Protein AF-A0A962IU91-F1 (afdb_monomer_lite)

Structure (mmCIF, N/CA/C/O backbone):
data_AF-A0A962IU91-F1
#
_entry.id   AF-A0A962IU91-F1
#
loop_
_atom_site.group_PDB
_atom_site.id
_atom_site.type_symbol
_atom_site.label_atom_id
_atom_site.label_alt_id
_atom_site.label_comp_id
_atom_site.label_asym_id
_atom_site.label_entity_id
_atom_site.label_seq_id
_atom_site.pdbx_PDB_ins_code
_atom_site.Cartn_x
_atom_site.Cartn_y
_atom_site.Cartn_z
_atom_site.occupancy
_atom_site.B_iso_or_equiv
_atom_site.auth_seq_id
_atom_site.auth_comp_id
_atom_site.auth_asym_id
_atom_site.auth_atom_id
_atom_site.pdbx_PDB_model_num
ATOM 1 N N . MET A 1 1 ? -45.998 -34.930 48.483 1.00 42.44 1 MET A N 1
ATOM 2 C CA . MET A 1 1 ? -45.765 -34.454 47.103 1.00 42.44 1 MET A CA 1
ATOM 3 C C . MET A 1 1 ? -45.384 -32.982 47.180 1.00 42.44 1 MET A C 1
ATOM 5 O O . MET A 1 1 ? -46.253 -32.189 47.523 1.00 42.44 1 MET A O 1
ATOM 9 N N . PRO A 1 2 ? -44.105 -32.608 47.011 1.00 41.91 2 PRO A N 1
ATOM 10 C CA . PRO A 1 2 ? -43.698 -31.212 47.083 1.00 41.91 2 PRO A CA 1
ATOM 11 C C . PRO A 1 2 ? -43.940 -30.515 45.737 1.00 41.91 2 PRO A C 1
ATOM 13 O O . PRO A 1 2 ? -43.667 -31.067 44.674 1.00 41.91 2 PRO A O 1
ATOM 16 N N . PHE A 1 3 ? -44.470 -29.298 45.811 1.00 40.31 3 PHE A N 1
ATOM 17 C CA . PHE A 1 3 ? -44.615 -28.366 44.697 1.00 40.31 3 PHE A CA 1
ATOM 18 C C . PHE A 1 3 ? -43.228 -27.931 44.193 1.00 40.31 3 PHE A C 1
ATOM 20 O O . PHE A 1 3 ? -42.501 -27.255 44.921 1.00 40.31 3 PHE A O 1
ATOM 27 N N . LEU A 1 4 ? -42.873 -28.261 42.947 1.00 36.62 4 LEU A N 1
ATOM 28 C CA . LEU A 1 4 ? -41.780 -27.591 42.238 1.00 36.62 4 LEU A CA 1
ATOM 29 C C . LEU A 1 4 ? -42.309 -26.292 41.618 1.00 36.62 4 LEU A C 1
ATOM 31 O O . LEU A 1 4 ? -43.105 -26.315 40.682 1.00 36.62 4 LEU A O 1
ATOM 35 N N . LYS A 1 5 ? -41.850 -25.151 42.141 1.00 37.34 5 LYS A N 1
ATOM 36 C CA . LYS A 1 5 ? -41.927 -23.856 41.454 1.00 37.34 5 LYS A CA 1
ATOM 37 C C . LYS A 1 5 ? -40.820 -23.811 40.401 1.00 37.34 5 LYS A C 1
ATOM 39 O O . LYS A 1 5 ? -39.644 -23.757 40.746 1.00 37.34 5 LYS A O 1
ATOM 44 N N . THR A 1 6 ? -41.189 -23.816 39.127 1.00 39.28 6 THR A N 1
ATOM 45 C CA . THR A 1 6 ? -40.281 -23.494 38.023 1.00 39.28 6 THR A CA 1
ATOM 46 C C . THR A 1 6 ? -40.166 -21.975 37.907 1.00 39.28 6 THR A C 1
ATOM 48 O O . THR A 1 6 ? -41.149 -21.301 37.602 1.00 39.28 6 THR A O 1
ATOM 51 N N . HIS A 1 7 ? -38.979 -21.426 38.163 1.00 35.81 7 HIS A N 1
ATOM 52 C CA . HIS A 1 7 ? -38.653 -20.054 37.778 1.00 35.81 7 HIS A CA 1
ATOM 53 C C . HIS A 1 7 ? -38.350 -20.013 36.272 1.00 35.81 7 HIS A C 1
ATOM 55 O O . HIS A 1 7 ? -37.613 -20.878 35.796 1.00 35.81 7 HIS A O 1
ATOM 61 N N . PRO A 1 8 ? -38.869 -19.035 35.508 1.00 41.78 8 PRO A N 1
ATOM 62 C CA . PRO A 1 8 ? -38.414 -18.819 34.146 1.00 41.78 8 PRO A CA 1
ATOM 63 C C . PRO A 1 8 ? -37.010 -18.208 34.204 1.00 41.78 8 PRO A C 1
ATOM 65 O O . PRO A 1 8 ? -36.812 -17.126 34.754 1.00 41.78 8 PRO A O 1
ATOM 68 N N . SER A 1 9 ? -36.028 -18.920 33.660 1.00 37.06 9 SER A N 1
ATOM 69 C CA . SER A 1 9 ? -34.685 -18.406 33.409 1.00 37.06 9 SER A CA 1
ATOM 70 C C . SER A 1 9 ? -34.760 -17.369 32.293 1.00 37.06 9 SER A C 1
ATOM 72 O O . SER A 1 9 ? -34.970 -17.708 31.127 1.00 37.06 9 SER A O 1
ATOM 74 N N . TRP A 1 10 ? -34.619 -16.098 32.652 1.00 37.56 10 TRP A N 1
ATOM 75 C CA . TRP A 1 10 ? -34.442 -15.019 31.693 1.00 37.56 10 TRP A CA 1
ATOM 76 C C . TRP A 1 10 ? -32.990 -15.116 31.228 1.00 37.56 10 TRP A C 1
ATOM 78 O O . TRP A 1 10 ? -32.081 -14.646 31.903 1.00 37.56 10 TRP A O 1
ATOM 88 N N . LEU A 1 11 ? -32.760 -15.815 30.117 1.00 36.50 11 LEU A N 1
ATOM 89 C CA . LEU A 1 11 ? -31.504 -15.717 29.384 1.00 36.50 11 LEU A CA 1
ATOM 90 C C . LEU A 1 11 ? -31.479 -14.329 28.747 1.00 36.50 11 LEU A C 1
ATOM 92 O O . LEU A 1 11 ? -31.988 -14.115 27.649 1.00 36.50 11 LEU A O 1
ATOM 96 N N . THR A 1 12 ? -30.916 -13.368 29.471 1.00 37.97 12 THR A N 1
ATOM 97 C CA . THR A 1 12 ? -30.357 -12.156 28.885 1.00 37.97 12 THR A CA 1
ATOM 98 C C . THR A 1 12 ? -29.276 -12.614 27.912 1.00 37.97 12 THR A C 1
ATOM 100 O O . THR A 1 12 ? -28.174 -12.979 28.317 1.00 37.97 12 THR A O 1
ATOM 103 N N . ALA A 1 13 ? -29.604 -12.653 26.622 1.00 35.94 13 ALA A N 1
ATOM 104 C CA . ALA A 1 13 ? -28.593 -12.688 25.583 1.00 35.94 13 ALA A CA 1
ATOM 105 C C . ALA A 1 13 ? -27.792 -11.391 25.723 1.00 35.94 13 ALA A C 1
ATOM 107 O O . ALA A 1 13 ? -28.277 -10.305 25.402 1.00 35.94 13 ALA A O 1
ATOM 108 N N . LEU A 1 14 ? -26.594 -11.502 26.292 1.00 36.75 14 LEU A N 1
ATOM 109 C CA . LEU A 1 14 ? -25.609 -10.443 26.241 1.00 36.75 14 LEU A CA 1
ATOM 110 C C . LEU A 1 14 ? -25.223 -10.321 24.764 1.00 36.75 14 LEU A C 1
ATOM 112 O O . LEU A 1 14 ? -24.468 -11.136 24.240 1.00 36.75 14 LEU A O 1
ATOM 116 N N . VAL A 1 15 ? -25.807 -9.351 24.066 1.00 35.56 15 VAL A N 1
ATOM 117 C CA . VAL A 1 15 ? -25.241 -8.881 22.805 1.00 35.56 15 VAL A CA 1
ATOM 118 C C . VAL A 1 15 ? -23.867 -8.344 23.186 1.00 35.56 15 VAL A C 1
ATOM 120 O O . VAL A 1 15 ? -23.776 -7.328 23.874 1.00 35.56 15 VAL A O 1
ATOM 123 N N . LEU A 1 16 ? -22.804 -9.070 22.835 1.00 40.06 16 LEU A N 1
ATOM 124 C CA . LEU A 1 16 ? -21.451 -8.526 22.846 1.00 40.06 16 LEU A CA 1
ATOM 125 C C . LEU A 1 16 ? -21.497 -7.299 21.936 1.00 40.06 16 LEU A C 1
ATOM 127 O O . LEU A 1 16 ? -21.610 -7.426 20.718 1.00 40.06 16 LEU A O 1
ATOM 131 N N . ALA A 1 17 ? -21.531 -6.114 22.543 1.00 43.44 17 ALA A N 1
ATOM 132 C CA . ALA A 1 17 ? -21.421 -4.863 21.820 1.00 43.44 17 ALA A CA 1
ATOM 133 C C . ALA A 1 17 ? -20.158 -4.928 20.954 1.00 43.44 17 ALA A C 1
ATOM 135 O O . ALA A 1 17 ? -19.124 -5.416 21.411 1.00 43.44 17 ALA A O 1
ATOM 136 N N . ALA A 1 18 ? -20.277 -4.487 19.701 1.00 45.47 18 ALA A N 1
ATOM 137 C CA . ALA A 1 18 ? -19.197 -4.472 18.729 1.00 45.47 18 ALA A CA 1
ATOM 138 C C . ALA A 1 18 ? -17.895 -3.970 19.374 1.00 45.47 18 ALA A C 1
ATOM 140 O O . ALA A 1 18 ? -17.868 -2.870 19.927 1.00 45.47 18 ALA A O 1
ATOM 141 N N . ASN A 1 19 ? -16.832 -4.779 19.304 1.00 58.09 19 ASN A N 1
ATOM 142 C CA . ASN A 1 19 ? -15.477 -4.416 19.730 1.00 58.09 19 ASN A CA 1
ATOM 143 C C . ASN A 1 19 ? -14.900 -3.343 18.786 1.00 58.09 19 ASN A C 1
ATOM 145 O O . ASN A 1 19 ? -13.972 -3.594 18.017 1.00 58.09 19 ASN A O 1
ATOM 149 N N . VAL A 1 20 ? -15.491 -2.150 18.793 1.00 62.16 20 VAL A N 1
ATOM 150 C CA . VAL A 1 20 ? -14.916 -0.959 18.179 1.00 62.16 20 VAL A CA 1
ATOM 151 C C . VAL A 1 20 ? -13.878 -0.434 19.161 1.00 62.16 20 VAL A C 1
ATOM 153 O O . VAL A 1 20 ? -14.227 0.017 20.251 1.00 62.16 20 VAL A O 1
ATOM 156 N N . ILE A 1 21 ? -12.598 -0.525 18.801 1.00 67.44 21 ILE A N 1
ATOM 157 C CA . ILE A 1 21 ? -11.530 0.089 19.591 1.00 67.44 21 ILE A CA 1
ATOM 158 C C . ILE A 1 21 ? -11.501 1.577 19.257 1.00 67.44 21 ILE A C 1
ATOM 160 O O . ILE A 1 21 ? -11.150 1.957 18.141 1.00 67.44 21 ILE A O 1
ATOM 164 N N . THR A 1 22 ? -11.863 2.406 20.234 1.00 72.31 22 THR A N 1
ATOM 165 C CA . THR A 1 22 ? -11.558 3.839 20.214 1.00 72.31 22 THR A CA 1
ATOM 166 C C . THR A 1 22 ? -10.136 4.071 20.717 1.00 72.31 22 THR A C 1
ATOM 168 O O . THR A 1 22 ? -9.613 3.275 21.504 1.00 72.31 22 THR A O 1
ATOM 171 N N . TRP A 1 23 ? -9.506 5.180 20.328 1.00 77.19 23 TRP A N 1
ATOM 172 C CA . TRP A 1 23 ? -8.106 5.445 20.664 1.00 77.19 23 TRP A CA 1
ATOM 173 C C . TRP A 1 23 ? -7.835 5.446 22.168 1.00 77.19 23 TRP A C 1
ATOM 175 O O . TRP A 1 23 ? -6.800 4.967 22.619 1.00 77.19 23 TRP A O 1
ATOM 185 N N . SER A 1 24 ? -8.790 5.916 22.974 1.00 75.88 24 SER A N 1
ATOM 186 C CA . SER A 1 24 ? -8.681 5.905 24.438 1.00 75.88 24 SER A CA 1
ATOM 187 C C . SER A 1 24 ? -8.548 4.503 25.045 1.00 75.88 24 SER A C 1
ATOM 189 O O . SER A 1 24 ? -8.111 4.381 26.185 1.00 75.88 24 SER A O 1
ATOM 191 N N . ALA A 1 25 ? -8.964 3.461 24.318 1.00 75.19 25 ALA A N 1
ATOM 192 C CA . ALA A 1 25 ? -8.855 2.065 24.733 1.00 75.19 25 ALA A CA 1
ATOM 193 C C . ALA A 1 25 ? -7.582 1.376 24.202 1.00 75.19 25 ALA A C 1
ATOM 195 O O . ALA A 1 25 ? -7.309 0.237 24.580 1.00 75.19 25 ALA A O 1
ATOM 196 N N . VAL A 1 26 ? -6.799 2.044 23.345 1.00 77.06 26 VAL A N 1
ATOM 197 C CA . VAL A 1 26 ? -5.539 1.512 22.815 1.00 77.06 26 VAL A CA 1
ATOM 198 C C . VAL A 1 26 ? -4.485 1.519 23.919 1.00 77.06 26 VAL A C 1
ATOM 200 O O . VAL A 1 26 ? -4.043 2.570 24.377 1.00 77.06 26 VAL A O 1
ATOM 203 N N . THR A 1 27 ? -4.064 0.330 24.343 1.00 72.06 27 THR A N 1
ATOM 204 C CA . THR A 1 27 ? -3.010 0.147 25.353 1.00 72.06 27 THR A CA 1
ATOM 205 C C . THR A 1 27 ? -1.629 -0.062 24.736 1.00 72.06 27 THR A C 1
ATOM 207 O O . THR A 1 27 ? -0.625 0.227 25.384 1.00 72.06 27 THR A O 1
ATOM 210 N N . GLN A 1 28 ? -1.572 -0.530 23.487 1.00 76.62 28 GLN A N 1
ATOM 211 C CA . GLN A 1 28 ? -0.340 -0.735 22.732 1.00 76.62 28 GLN A CA 1
ATOM 212 C C . GLN A 1 28 ? -0.561 -0.314 21.279 1.00 76.62 28 GLN A C 1
ATOM 214 O O . GLN A 1 28 ? -1.104 -1.068 20.474 1.00 76.62 28 GLN A O 1
ATOM 219 N N . ALA A 1 29 ? -0.165 0.916 20.959 1.00 88.75 29 ALA A N 1
ATOM 220 C CA . ALA A 1 29 ? -0.131 1.376 19.580 1.00 88.75 29 ALA A CA 1
ATOM 221 C C . ALA A 1 29 ? 1.143 0.878 18.888 1.00 88.75 29 ALA A C 1
ATOM 223 O O . ALA A 1 29 ? 2.196 0.740 19.512 1.00 88.75 29 ALA A O 1
ATOM 224 N N . GLN A 1 30 ? 1.033 0.632 17.592 1.00 93.81 30 GLN A N 1
ATOM 225 C CA . GLN A 1 30 ? 2.122 0.243 16.715 1.00 93.81 30 GLN A CA 1
ATOM 226 C C . GLN A 1 30 ? 2.422 1.399 15.774 1.00 93.81 30 GLN A C 1
ATOM 228 O O . GLN A 1 30 ? 1.505 2.055 15.277 1.00 93.81 30 GLN A O 1
ATOM 233 N N . GLU A 1 31 ? 3.702 1.666 15.553 1.00 95.12 31 GLU A N 1
ATOM 234 C CA . GLU A 1 31 ? 4.134 2.765 14.700 1.00 95.12 31 GLU A CA 1
ATOM 235 C C . GLU A 1 31 ? 4.467 2.263 13.296 1.00 95.12 31 GLU A C 1
ATOM 237 O O . GLU A 1 31 ? 5.224 1.307 13.104 1.00 95.12 31 GLU A O 1
ATOM 242 N N . VAL A 1 32 ? 3.889 2.935 12.305 1.00 95.94 32 VAL A N 1
ATOM 243 C CA . VAL A 1 32 ? 4.173 2.720 10.890 1.00 95.94 32 VAL A CA 1
ATOM 244 C C . VAL A 1 32 ? 4.757 3.997 10.319 1.00 95.94 32 VAL A C 1
ATOM 246 O O . VAL A 1 32 ? 4.060 5.009 10.224 1.00 95.94 32 VAL A O 1
ATOM 249 N N . THR A 1 33 ? 6.022 3.949 9.915 1.00 97.19 33 THR A N 1
ATOM 250 C CA . THR A 1 33 ? 6.671 5.074 9.241 1.00 97.19 33 THR A CA 1
ATOM 251 C C . THR A 1 33 ? 6.399 4.998 7.742 1.00 97.19 33 THR A C 1
ATOM 253 O O . THR A 1 33 ? 6.624 3.970 7.105 1.00 97.19 33 THR A O 1
ATOM 256 N N . LEU A 1 34 ? 5.908 6.097 7.175 1.00 97.62 34 LEU A N 1
ATOM 257 C CA . LEU A 1 34 ? 5.735 6.290 5.744 1.00 97.62 34 LEU A CA 1
ATOM 258 C C . LEU A 1 34 ? 6.682 7.374 5.259 1.00 97.62 34 LEU A C 1
ATOM 260 O O . LEU A 1 34 ? 6.889 8.367 5.952 1.00 97.62 34 LEU A O 1
ATOM 264 N N . PHE A 1 35 ? 7.192 7.225 4.047 1.00 96.50 35 PHE A N 1
ATOM 265 C CA . PHE A 1 35 ? 8.117 8.165 3.425 1.00 96.50 35 PHE A CA 1
ATOM 266 C C . PHE A 1 35 ? 7.902 8.203 1.911 1.00 96.50 35 PHE A C 1
ATOM 268 O O . PHE A 1 35 ? 7.224 7.345 1.343 1.00 96.50 35 PHE A O 1
ATOM 275 N N . HIS A 1 36 ? 8.443 9.217 1.241 1.00 95.38 36 HIS A N 1
ATOM 276 C CA . HIS A 1 36 ? 8.345 9.307 -0.213 1.00 95.38 36 HIS A CA 1
ATOM 277 C C . HIS A 1 36 ? 9.257 8.270 -0.895 1.00 95.38 36 HIS A C 1
ATOM 279 O O . HIS A 1 36 ? 10.460 8.291 -0.648 1.00 95.38 36 HIS A O 1
ATOM 285 N N . PRO A 1 37 ? 8.739 7.409 -1.794 1.00 94.38 37 PRO A N 1
ATOM 286 C CA . PRO A 1 37 ? 9.549 6.389 -2.466 1.00 94.38 37 PRO A CA 1
ATOM 287 C C . PRO A 1 37 ? 10.308 6.931 -3.691 1.00 94.38 37 PRO A C 1
ATOM 289 O O . PRO A 1 37 ? 11.159 6.238 -4.258 1.00 94.38 37 PRO A O 1
ATOM 292 N N . GLY A 1 38 ? 9.973 8.145 -4.138 1.00 94.00 38 GLY A N 1
ATOM 293 C CA . GLY A 1 38 ? 10.466 8.736 -5.379 1.00 94.00 38 GLY A CA 1
ATOM 294 C C . GLY A 1 38 ? 10.183 7.848 -6.594 1.00 94.00 38 GLY A C 1
ATOM 295 O O . GLY A 1 38 ? 9.127 7.225 -6.713 1.00 94.00 38 GLY A O 1
ATOM 296 N N . GLN A 1 39 ? 11.167 7.733 -7.482 1.00 94.12 39 GLN A N 1
ATOM 297 C CA . GLN A 1 39 ? 11.115 6.914 -8.695 1.00 94.12 39 GLN A CA 1
ATOM 298 C C . GLN A 1 39 ? 11.671 5.489 -8.500 1.00 94.12 39 GLN A C 1
ATOM 300 O O . GLN A 1 39 ? 12.024 4.822 -9.479 1.00 94.12 39 GLN A O 1
ATOM 305 N N . SER A 1 40 ? 11.732 5.003 -7.255 1.00 94.62 40 SER A N 1
ATOM 306 C CA . SER A 1 40 ? 12.248 3.676 -6.878 1.00 94.62 40 SER A CA 1
ATOM 307 C C . SER A 1 40 ? 11.266 2.554 -7.242 1.00 94.62 40 SER A C 1
ATOM 309 O O . SER A 1 40 ? 10.740 1.861 -6.380 1.00 94.62 40 SER A O 1
ATOM 311 N N . ALA A 1 41 ? 10.964 2.401 -8.530 1.00 95.56 41 ALA A N 1
ATOM 312 C CA . ALA A 1 41 ? 10.035 1.397 -9.041 1.00 95.56 41 ALA A CA 1
ATOM 313 C C . ALA A 1 41 ? 10.533 -0.045 -8.833 1.00 95.56 41 ALA A C 1
ATOM 315 O O . ALA A 1 41 ? 11.722 -0.302 -8.649 1.00 95.56 41 ALA A O 1
ATOM 316 N N . TRP A 1 42 ? 9.631 -1.007 -8.991 1.00 95.50 42 TRP A N 1
ATOM 317 C CA . TRP A 1 42 ? 9.884 -2.442 -8.985 1.00 95.50 42 TRP A CA 1
ATOM 318 C C . TRP A 1 42 ? 11.040 -2.836 -9.910 1.00 95.50 42 TRP A C 1
ATOM 320 O O . TRP A 1 42 ? 11.941 -3.579 -9.519 1.00 95.50 42 TRP A O 1
ATOM 330 N N . GLU A 1 43 ? 11.081 -2.277 -11.124 1.00 96.25 43 GLU A N 1
ATOM 331 C CA . GLU A 1 43 ? 12.164 -2.529 -12.078 1.00 96.25 43 GLU A CA 1
ATOM 332 C C . GLU A 1 43 ? 13.521 -2.022 -11.569 1.00 96.25 43 GLU A C 1
ATOM 334 O O . GLU A 1 43 ? 14.545 -2.656 -11.834 1.00 96.25 43 GLU A O 1
ATOM 339 N N . TRP A 1 44 ? 13.536 -0.903 -10.834 1.00 95.69 44 TRP A N 1
ATOM 340 C CA . TRP A 1 44 ? 14.743 -0.359 -10.207 1.00 95.69 44 TRP A CA 1
ATOM 341 C C . TRP A 1 44 ? 15.206 -1.263 -9.061 1.00 95.69 44 TRP A C 1
ATOM 343 O O . TRP A 1 44 ? 16.355 -1.705 -9.070 1.00 95.69 44 TRP A O 1
ATOM 353 N N . ILE A 1 45 ? 14.291 -1.646 -8.159 1.00 95.12 45 ILE A N 1
ATOM 354 C CA . ILE A 1 45 ? 14.575 -2.546 -7.026 1.00 95.12 45 ILE A CA 1
ATOM 355 C C . ILE A 1 45 ? 15.175 -3.857 -7.516 1.00 95.12 45 ILE A C 1
ATOM 357 O O . ILE A 1 45 ? 16.109 -4.394 -6.916 1.00 95.12 45 ILE A O 1
ATOM 361 N N . LEU A 1 46 ? 14.641 -4.378 -8.619 1.00 94.56 46 LEU A N 1
ATOM 362 C CA . LEU A 1 46 ? 15.101 -5.618 -9.206 1.00 94.56 46 LEU A CA 1
ATOM 363 C C . LEU A 1 46 ? 16.409 -5.474 -9.979 1.00 94.56 46 LEU A C 1
ATOM 365 O O . LEU A 1 46 ? 16.909 -6.511 -10.386 1.00 94.56 46 LEU A O 1
ATOM 369 N N . THR A 1 47 ? 16.994 -4.300 -10.215 1.00 95.38 47 THR A N 1
ATOM 370 C CA . THR A 1 47 ? 18.138 -4.156 -11.133 1.00 95.38 47 THR A CA 1
ATOM 371 C C . THR A 1 47 ? 19.472 -3.929 -10.402 1.00 95.38 47 THR A C 1
ATOM 373 O O . THR A 1 47 ? 19.681 -2.855 -9.855 1.00 95.38 47 THR A O 1
ATOM 376 N N . PRO A 1 48 ? 20.446 -4.870 -10.458 1.00 95.38 48 PRO A N 1
ATOM 377 C CA . PRO A 1 48 ? 21.709 -4.756 -9.712 1.00 95.38 48 PRO A CA 1
ATOM 378 C C . PRO A 1 48 ? 22.609 -3.572 -10.067 1.00 95.38 48 PRO A C 1
ATOM 380 O O . PRO A 1 48 ? 23.474 -3.228 -9.274 1.00 95.38 48 PRO A O 1
ATOM 383 N N . SER A 1 49 ? 22.468 -2.996 -11.264 1.00 95.00 49 SER A N 1
ATOM 384 C CA . SER A 1 49 ? 23.205 -1.782 -11.638 1.00 95.00 49 SER A CA 1
ATOM 385 C C . SER A 1 49 ? 22.604 -0.513 -11.039 1.00 95.00 49 SER A C 1
ATOM 387 O O . SER A 1 49 ? 23.280 0.507 -11.018 1.00 95.00 49 SER A O 1
ATOM 389 N N . ASP A 1 50 ? 21.344 -0.574 -10.607 1.00 93.88 50 ASP A N 1
ATOM 390 C CA . ASP A 1 50 ? 20.572 0.594 -10.190 1.00 93.88 50 ASP A CA 1
ATOM 391 C C . ASP A 1 50 ? 20.321 0.572 -8.672 1.00 93.88 50 ASP A C 1
ATOM 393 O O . ASP A 1 50 ? 20.318 1.623 -8.039 1.00 93.88 50 ASP A O 1
ATOM 397 N N . HIS A 1 51 ? 20.167 -0.623 -8.092 1.00 95.12 51 HIS A N 1
ATOM 398 C CA . HIS A 1 51 ? 19.946 -0.867 -6.672 1.00 95.12 51 HIS A CA 1
ATOM 399 C C . HIS A 1 51 ? 20.914 -1.944 -6.157 1.00 95.12 51 HIS A C 1
ATOM 401 O O . HIS A 1 51 ? 20.866 -3.104 -6.580 1.00 95.12 51 HIS A O 1
ATOM 407 N N . GLU A 1 52 ? 21.777 -1.581 -5.205 1.00 95.06 52 GLU A N 1
ATOM 408 C CA . GLU A 1 52 ? 22.761 -2.489 -4.596 1.00 95.06 52 GLU A CA 1
ATOM 409 C C . GLU A 1 52 ? 22.104 -3.742 -3.987 1.00 95.06 52 GLU A C 1
ATOM 411 O O . GLU A 1 52 ? 22.589 -4.867 -4.167 1.00 95.06 52 GLU A O 1
ATOM 416 N N . GLY A 1 53 ? 20.956 -3.564 -3.326 1.00 95.06 53 GLY A N 1
ATOM 417 C CA . GLY A 1 53 ? 20.207 -4.635 -2.674 1.00 95.06 53 GLY A CA 1
ATOM 418 C C . GLY A 1 53 ? 19.533 -5.618 -3.635 1.00 95.06 53 GLY A C 1
ATOM 419 O O . GLY A 1 53 ? 19.074 -6.673 -3.197 1.00 95.06 53 GLY A O 1
ATOM 420 N N . ALA A 1 54 ? 19.504 -5.350 -4.947 1.00 96.69 54 ALA A N 1
ATOM 421 C CA . ALA A 1 54 ? 18.702 -6.111 -5.908 1.00 96.69 54 ALA A CA 1
ATOM 422 C C . ALA A 1 54 ? 18.974 -7.622 -5.899 1.00 96.69 54 ALA A C 1
ATOM 424 O O . ALA A 1 54 ? 18.052 -8.427 -6.041 1.00 96.69 54 ALA A O 1
ATOM 425 N N . LYS A 1 55 ? 20.240 -8.039 -5.745 1.00 96.25 55 LYS A N 1
ATOM 426 C CA . LYS A 1 55 ? 20.592 -9.471 -5.707 1.00 96.25 55 LYS A CA 1
ATOM 427 C C . LYS A 1 55 ? 20.001 -10.167 -4.480 1.00 96.25 55 LYS A C 1
ATOM 429 O O . LYS A 1 55 ? 19.415 -11.232 -4.641 1.00 96.25 55 LYS A O 1
ATOM 434 N N . LYS A 1 56 ? 20.136 -9.558 -3.296 1.00 96.06 56 LYS A N 1
ATOM 435 C CA . LYS A 1 56 ? 19.583 -10.080 -2.037 1.00 96.06 56 LYS A CA 1
ATOM 436 C C . LYS A 1 56 ? 18.059 -10.056 -2.065 1.00 96.06 56 LYS A C 1
ATOM 438 O O . LYS A 1 56 ? 17.425 -11.066 -1.779 1.00 96.06 56 LYS A O 1
ATOM 443 N N . PHE A 1 57 ? 17.477 -8.954 -2.541 1.00 95.31 57 PHE A N 1
ATOM 444 C CA . PHE A 1 57 ? 16.034 -8.838 -2.703 1.00 95.31 57 PHE A CA 1
ATOM 445 C C . PHE A 1 57 ? 15.482 -9.974 -3.565 1.00 95.31 57 PHE A C 1
ATOM 447 O O . PHE A 1 57 ? 14.586 -10.685 -3.128 1.00 95.31 57 PHE A O 1
ATOM 454 N N . ARG A 1 58 ? 16.062 -10.237 -4.749 1.00 93.38 58 ARG A N 1
ATOM 455 C CA . ARG A 1 58 ? 15.671 -11.364 -5.627 1.00 93.38 58 ARG A CA 1
ATOM 456 C C . ARG A 1 58 ? 15.772 -12.743 -4.957 1.00 93.38 58 ARG A C 1
ATOM 458 O O . ARG A 1 58 ? 15.114 -13.671 -5.416 1.00 93.38 58 ARG A O 1
ATOM 465 N N . GLN A 1 59 ? 16.596 -12.880 -3.921 1.00 93.94 59 GLN A N 1
ATOM 466 C CA . GLN A 1 59 ? 16.770 -14.109 -3.142 1.00 93.94 59 GLN A CA 1
ATOM 467 C C . GLN A 1 59 ? 15.796 -14.218 -1.959 1.00 93.94 59 GLN A C 1
ATOM 469 O O . GLN A 1 59 ? 15.772 -15.258 -1.309 1.00 93.94 59 GLN A O 1
ATOM 474 N N . GLY A 1 60 ? 14.970 -13.196 -1.714 1.00 92.19 60 GLY A N 1
ATOM 475 C CA . GLY A 1 60 ? 13.905 -13.217 -0.710 1.00 92.19 60 GLY A CA 1
ATOM 476 C C . GLY A 1 60 ? 14.103 -12.262 0.465 1.00 92.19 60 GLY A C 1
ATOM 477 O O . GLY A 1 60 ? 13.196 -12.173 1.280 1.00 92.19 60 GLY A O 1
ATOM 478 N N . THR A 1 61 ? 15.228 -11.542 0.547 1.00 93.88 61 THR A N 1
ATOM 479 C CA . THR A 1 61 ? 15.436 -10.503 1.573 1.00 93.88 61 THR A CA 1
ATOM 480 C C . THR A 1 61 ? 14.390 -9.398 1.437 1.00 93.88 61 THR A C 1
ATOM 482 O O . THR A 1 61 ? 14.103 -8.967 0.314 1.00 93.88 61 THR A O 1
ATOM 485 N N . LEU A 1 62 ? 13.839 -8.964 2.569 1.00 93.56 62 LEU A N 1
ATOM 486 C CA . LEU A 1 62 ? 12.824 -7.919 2.656 1.00 93.56 62 LEU A CA 1
ATOM 487 C C . LEU A 1 62 ? 13.473 -6.528 2.592 1.00 93.56 62 LEU A C 1
ATOM 489 O O . LEU A 1 62 ? 14.684 -6.384 2.785 1.00 93.56 62 LEU A O 1
ATOM 493 N N . CYS A 1 63 ? 12.690 -5.488 2.305 1.00 92.62 63 CYS A N 1
ATOM 494 C CA . CYS A 1 63 ? 13.205 -4.117 2.266 1.00 92.62 63 CYS A CA 1
ATOM 495 C C . CYS A 1 63 ? 13.686 -3.698 3.661 1.00 92.62 63 CYS A C 1
ATOM 497 O O . CYS A 1 63 ? 14.795 -3.178 3.820 1.00 92.62 63 CYS A O 1
ATOM 499 N N . ARG A 1 64 ? 12.873 -4.002 4.681 1.00 91.12 64 ARG A N 1
ATOM 500 C CA . ARG A 1 64 ? 13.142 -3.650 6.083 1.00 91.12 64 ARG A CA 1
ATOM 501 C C . ARG A 1 64 ? 14.377 -4.328 6.661 1.00 91.12 64 ARG A C 1
ATOM 503 O O . ARG A 1 64 ? 15.023 -3.734 7.514 1.00 91.12 64 ARG A O 1
ATOM 510 N N . ASP A 1 65 ? 14.764 -5.495 6.149 1.00 92.69 65 ASP A N 1
ATOM 511 C CA . ASP A 1 65 ? 15.981 -6.190 6.593 1.00 92.69 65 ASP A CA 1
ATOM 512 C C . ASP A 1 65 ? 17.254 -5.362 6.341 1.00 92.69 65 ASP A C 1
ATOM 514 O O . ASP A 1 65 ? 18.271 -5.561 7.004 1.00 92.69 65 ASP A O 1
ATOM 518 N N . CYS A 1 66 ? 17.225 -4.468 5.344 1.00 93.69 66 CYS A N 1
ATOM 519 C CA . CYS A 1 66 ? 18.353 -3.602 4.989 1.00 93.69 66 CYS A CA 1
ATOM 520 C C . CYS A 1 66 ? 18.101 -2.118 5.279 1.00 93.69 66 CYS A C 1
ATOM 522 O O . CYS A 1 66 ? 19.069 -1.376 5.388 1.00 93.69 66 CYS A O 1
ATOM 524 N N . GLN A 1 67 ? 16.842 -1.673 5.310 1.00 93.88 67 GLN A N 1
ATOM 525 C CA . GLN A 1 67 ? 16.467 -0.250 5.331 1.00 93.88 67 GLN A CA 1
ATOM 526 C C . GLN A 1 67 ? 15.543 0.120 6.504 1.00 93.88 67 GLN A C 1
ATOM 528 O O . GLN A 1 67 ? 15.081 1.258 6.598 1.00 93.88 67 GLN A O 1
ATOM 533 N N . GLY A 1 68 ? 15.226 -0.833 7.387 1.00 92.31 68 GLY A N 1
ATOM 534 C CA . GLY A 1 68 ? 14.386 -0.583 8.555 1.00 92.31 68 GLY A CA 1
ATOM 535 C C . GLY A 1 68 ? 15.033 0.433 9.496 1.00 92.31 68 GLY A C 1
ATOM 536 O O . GLY A 1 68 ? 16.179 0.265 9.906 1.00 92.31 68 GLY A O 1
ATOM 537 N N . GLY A 1 69 ? 14.292 1.488 9.836 1.00 93.12 69 GLY A N 1
ATOM 538 C CA . GLY A 1 69 ? 14.771 2.604 10.654 1.00 93.12 69 GLY A CA 1
ATOM 539 C C . GLY A 1 69 ? 15.352 3.777 9.854 1.00 93.12 69 GLY A C 1
ATOM 540 O O . GLY A 1 69 ? 15.583 4.838 10.433 1.00 93.12 69 GLY A O 1
ATOM 541 N N . GLU A 1 70 ? 15.560 3.629 8.542 1.00 95.69 70 GLU A N 1
ATOM 542 C CA . GLU A 1 70 ? 16.106 4.679 7.668 1.00 95.69 70 GLU A CA 1
ATOM 543 C C . GLU A 1 70 ? 15.003 5.494 6.961 1.00 95.69 70 GLU A C 1
ATOM 545 O O . GLU A 1 70 ? 15.294 6.420 6.204 1.00 95.69 70 GLU A O 1
ATOM 550 N N . GLU A 1 71 ? 13.718 5.186 7.189 1.00 96.06 71 GLU A N 1
ATOM 551 C CA . GLU A 1 71 ? 12.578 5.728 6.429 1.00 96.06 71 GLU A CA 1
ATOM 552 C C . GLU A 1 71 ? 12.519 7.260 6.439 1.00 96.06 71 GLU A C 1
ATOM 554 O O . GLU A 1 71 ? 12.280 7.894 5.408 1.00 96.06 71 GLU A O 1
ATOM 559 N N . ALA A 1 72 ? 12.768 7.873 7.598 1.00 96.06 72 ALA A N 1
ATOM 560 C CA . ALA A 1 72 ? 12.760 9.325 7.736 1.00 96.06 72 ALA A CA 1
ATOM 561 C C . ALA A 1 72 ? 13.902 9.996 6.953 1.00 96.06 72 ALA A C 1
ATOM 563 O O . ALA A 1 72 ? 13.692 11.051 6.345 1.00 96.06 72 ALA A O 1
ATOM 564 N N . GLU A 1 73 ? 15.090 9.385 6.951 1.00 96.31 73 GLU A N 1
ATOM 565 C CA . GLU A 1 73 ? 16.254 9.869 6.205 1.00 96.31 73 GLU A CA 1
ATOM 566 C C . GLU A 1 73 ? 16.050 9.691 4.700 1.00 96.31 73 GLU A C 1
ATOM 568 O O . GLU A 1 73 ? 16.243 10.643 3.941 1.00 96.31 73 GLU A O 1
ATOM 573 N N . MET A 1 74 ? 15.563 8.522 4.271 1.00 95.31 74 MET A N 1
ATOM 574 C CA . MET A 1 74 ? 15.211 8.261 2.874 1.00 95.31 74 MET A CA 1
ATOM 575 C C . MET A 1 74 ? 14.190 9.273 2.358 1.00 95.31 74 MET A C 1
ATOM 577 O O . MET A 1 74 ? 14.408 9.889 1.316 1.00 95.31 74 MET A O 1
ATOM 581 N N . GLY A 1 75 ? 13.105 9.505 3.102 1.00 95.19 75 GLY A N 1
ATOM 582 C CA . GLY A 1 75 ? 12.097 10.498 2.736 1.00 95.19 75 GLY A CA 1
ATOM 583 C C . GLY A 1 75 ? 12.677 11.905 2.586 1.00 95.19 75 GLY A C 1
ATOM 584 O O . GLY A 1 75 ? 12.366 12.608 1.621 1.00 95.19 75 GLY A O 1
ATOM 585 N N . ALA A 1 76 ? 13.560 12.310 3.505 1.00 94.88 76 ALA A N 1
ATOM 586 C CA . ALA A 1 76 ? 14.229 13.608 3.437 1.00 94.88 76 ALA A CA 1
ATOM 587 C C . ALA A 1 76 ? 15.166 13.705 2.224 1.00 94.88 76 ALA A C 1
ATOM 589 O O . ALA A 1 76 ? 15.158 14.723 1.532 1.00 94.88 76 ALA A O 1
ATOM 590 N N . GLY A 1 77 ? 15.922 12.643 1.930 1.00 94.44 77 GLY A N 1
ATOM 591 C CA . GLY A 1 77 ? 16.784 12.556 0.752 1.00 94.44 77 GLY A CA 1
ATOM 592 C C . GLY A 1 77 ? 15.997 12.633 -0.558 1.00 94.44 77 GLY A C 1
ATOM 593 O O . GLY A 1 77 ? 16.352 13.403 -1.448 1.00 94.44 77 GLY A O 1
ATOM 594 N N . ILE A 1 78 ? 14.874 11.915 -0.654 1.00 93.88 78 ILE A N 1
ATOM 595 C CA . ILE A 1 78 ? 13.978 11.969 -1.816 1.00 93.88 78 ILE A CA 1
ATOM 596 C C . ILE A 1 78 ? 13.411 13.378 -2.015 1.00 93.88 78 ILE A C 1
ATOM 598 O O . ILE A 1 78 ? 13.422 13.889 -3.133 1.00 93.88 78 ILE A O 1
ATOM 602 N N . MET A 1 79 ? 12.977 14.047 -0.945 1.00 91.81 79 MET A N 1
ATOM 603 C CA . MET A 1 79 ? 12.487 15.427 -1.036 1.00 91.81 79 MET A CA 1
ATOM 604 C C . MET A 1 79 ? 13.587 16.464 -1.300 1.00 91.81 79 MET A C 1
ATOM 606 O O . MET A 1 79 ? 13.295 17.525 -1.849 1.00 91.81 79 MET A O 1
ATOM 610 N N . ALA A 1 80 ? 14.841 16.182 -0.940 1.00 92.06 80 ALA A N 1
ATOM 611 C CA . ALA A 1 80 ? 15.985 17.014 -1.318 1.00 92.06 80 ALA A CA 1
ATOM 612 C C . ALA A 1 80 ? 16.328 16.888 -2.818 1.00 92.06 80 ALA A C 1
ATOM 614 O O . ALA A 1 80 ? 16.929 17.799 -3.391 1.00 92.06 80 ALA A O 1
ATOM 615 N N . GLY A 1 81 ? 15.887 15.796 -3.451 1.00 87.00 81 GLY A N 1
ATOM 616 C CA . GLY A 1 81 ? 15.996 15.527 -4.879 1.00 87.00 81 GLY A CA 1
ATOM 617 C C . GLY A 1 81 ? 17.311 14.874 -5.305 1.00 87.00 81 GLY A C 1
ATOM 618 O O . GLY A 1 81 ? 18.314 14.936 -4.604 1.00 87.00 81 GLY A O 1
ATOM 619 N N . SER A 1 82 ? 17.293 14.293 -6.513 1.00 73.94 82 SER A N 1
ATOM 620 C CA . SER A 1 82 ? 18.403 13.584 -7.190 1.00 73.94 82 SER A CA 1
ATOM 621 C C . SER A 1 82 ? 19.001 12.355 -6.456 1.00 73.94 82 SER A C 1
ATOM 623 O O . SER A 1 82 ? 19.245 12.397 -5.258 1.00 73.94 82 SER A O 1
ATOM 625 N N . PRO A 1 83 ? 19.328 11.241 -7.150 1.00 83.00 83 PRO A N 1
ATOM 626 C CA . PRO A 1 83 ? 18.907 10.875 -8.503 1.00 83.00 83 PRO A CA 1
ATOM 627 C C . PRO A 1 83 ? 17.499 10.254 -8.536 1.00 83.00 83 PRO A C 1
ATOM 629 O O . PRO A 1 83 ? 16.918 10.139 -9.611 1.00 83.00 83 PRO A O 1
ATOM 632 N N . LEU A 1 84 ? 16.951 9.847 -7.385 1.00 89.06 84 LEU A N 1
ATOM 633 C CA . LEU A 1 84 ? 15.693 9.094 -7.307 1.00 89.06 84 LEU A CA 1
ATOM 634 C C . LEU A 1 84 ? 14.436 9.966 -7.366 1.00 89.06 84 LEU A C 1
ATOM 636 O O . LEU A 1 84 ? 13.358 9.438 -7.604 1.00 89.06 84 LEU A O 1
ATOM 640 N N . GLU A 1 85 ? 14.551 11.283 -7.212 1.00 91.62 85 GLU A N 1
ATOM 641 C CA . GLU A 1 85 ? 13.445 12.204 -7.488 1.00 91.62 85 GLU A CA 1
ATOM 642 C C . GLU A 1 85 ? 13.975 13.495 -8.132 1.00 91.62 85 GLU A C 1
ATOM 644 O O . GLU A 1 85 ? 14.262 14.479 -7.449 1.00 91.62 85 GLU A O 1
ATOM 649 N N . PRO A 1 86 ? 14.187 13.493 -9.461 1.00 89.62 86 PRO A N 1
ATOM 650 C CA . PRO A 1 86 ? 14.618 14.673 -10.209 1.00 89.62 86 PRO A CA 1
ATOM 651 C C . PRO A 1 86 ? 13.624 15.841 -10.146 1.00 89.62 86 PRO A C 1
ATOM 653 O O . PRO A 1 86 ? 14.048 16.992 -10.206 1.00 89.62 86 PRO A O 1
ATOM 656 N N . ASP A 1 87 ? 12.327 15.565 -9.966 1.00 87.44 87 ASP A N 1
ATOM 657 C CA . ASP A 1 87 ? 11.280 16.590 -9.876 1.00 87.44 87 ASP A CA 1
ATOM 658 C C . ASP A 1 87 ? 10.812 16.800 -8.429 1.00 87.44 87 ASP A C 1
ATOM 660 O O . ASP A 1 87 ? 9.621 16.979 -8.167 1.00 87.44 87 ASP A O 1
ATOM 664 N N . ALA A 1 88 ? 11.735 16.776 -7.463 1.00 88.12 88 ALA A N 1
ATOM 665 C CA . ALA A 1 88 ? 11.399 16.899 -6.043 1.00 88.12 88 ALA A CA 1
ATOM 666 C C . ALA A 1 88 ? 10.608 18.176 -5.705 1.00 88.12 88 ALA A C 1
ATOM 668 O O . ALA A 1 88 ? 9.831 18.174 -4.758 1.00 88.12 88 ALA A O 1
ATOM 669 N N . ALA A 1 89 ? 10.712 19.225 -6.528 1.00 87.31 89 ALA A N 1
ATOM 670 C CA . ALA A 1 89 ? 9.900 20.439 -6.414 1.00 87.31 89 ALA A CA 1
ATOM 671 C C . ALA A 1 89 ? 8.379 20.200 -6.546 1.00 87.31 89 ALA A C 1
ATOM 673 O O . ALA A 1 89 ? 7.596 21.010 -6.054 1.00 87.31 89 ALA A O 1
ATOM 674 N N . ASN A 1 90 ? 7.961 19.104 -7.189 1.00 86.19 90 ASN A N 1
ATOM 675 C CA . ASN A 1 90 ? 6.558 18.690 -7.290 1.00 86.19 90 ASN A CA 1
ATOM 676 C C . ASN A 1 90 ? 6.115 17.820 -6.101 1.00 86.19 90 ASN A C 1
ATOM 678 O O . ASN A 1 90 ? 4.924 17.567 -5.924 1.00 86.19 90 ASN A O 1
ATOM 682 N N . THR A 1 91 ? 7.060 17.367 -5.275 1.00 86.81 91 THR A N 1
ATOM 683 C CA . THR A 1 91 ? 6.774 16.649 -4.034 1.00 86.81 91 THR A CA 1
ATOM 684 C C . THR A 1 91 ? 6.556 17.668 -2.925 1.00 86.81 91 THR A C 1
ATOM 686 O O . THR A 1 91 ? 7.415 18.497 -2.634 1.00 86.81 91 THR A O 1
ATOM 689 N N . SER A 1 92 ? 5.390 17.615 -2.291 1.00 87.25 92 SER A N 1
ATOM 690 C CA . SER A 1 92 ? 5.025 18.521 -1.206 1.00 87.25 92 SER A CA 1
ATOM 691 C C . SER A 1 92 ? 4.512 17.740 -0.005 1.00 87.25 92 SER A C 1
ATOM 693 O O . SER A 1 92 ? 4.179 16.563 -0.110 1.00 87.25 92 SER A O 1
ATOM 695 N N . GLY A 1 93 ? 4.441 18.413 1.141 1.00 88.75 93 GLY A N 1
ATOM 696 C CA . GLY A 1 93 ? 4.089 17.777 2.402 1.00 88.75 93 GLY A CA 1
ATOM 697 C C . GLY A 1 93 ? 5.325 17.381 3.214 1.00 88.75 93 GLY A C 1
ATOM 698 O O . GLY A 1 93 ? 6.409 17.922 2.999 1.00 88.75 93 GLY A O 1
ATOM 699 N N . PRO A 1 94 ? 5.147 16.534 4.235 1.00 92.94 94 PRO A N 1
ATOM 700 C CA . PRO A 1 94 ? 6.238 16.098 5.094 1.00 92.94 94 PRO A CA 1
ATOM 701 C C . PRO A 1 94 ? 7.077 15.002 4.423 1.00 92.94 94 PRO A C 1
ATOM 703 O O . PRO A 1 94 ? 6.535 14.122 3.767 1.00 92.94 94 PRO A O 1
ATOM 706 N N . ALA A 1 95 ? 8.389 15.004 4.667 1.00 93.56 95 ALA A N 1
ATOM 707 C CA . ALA A 1 95 ? 9.311 13.979 4.160 1.00 93.56 95 ALA A CA 1
ATOM 708 C C . ALA A 1 95 ? 8.967 12.559 4.622 1.00 93.56 95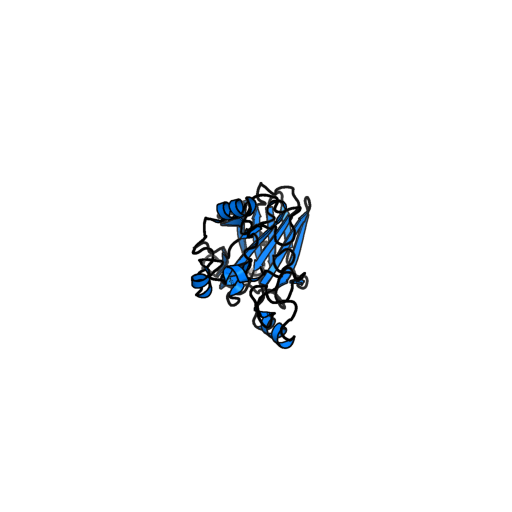 ALA A C 1
ATOM 710 O O . ALA A 1 95 ? 9.169 11.592 3.888 1.00 93.56 95 ALA A O 1
ATOM 711 N N . HIS A 1 96 ? 8.431 12.454 5.834 1.00 96.75 96 HIS A N 1
ATOM 712 C CA . HIS A 1 96 ? 7.912 11.223 6.395 1.00 96.75 96 HIS A CA 1
ATOM 713 C C . HIS A 1 96 ? 6.722 11.515 7.314 1.00 96.75 96 HIS A C 1
ATOM 715 O O . HIS A 1 96 ? 6.539 12.635 7.800 1.00 96.75 96 HIS A O 1
ATOM 721 N N . LEU A 1 97 ? 5.926 10.487 7.577 1.00 97.19 97 LEU A N 1
ATOM 722 C CA . LEU A 1 97 ? 4.843 10.483 8.553 1.00 97.19 97 LEU A CA 1
ATOM 723 C C . LEU A 1 97 ? 4.947 9.233 9.412 1.00 97.19 97 LEU A C 1
ATOM 725 O O . LEU A 1 97 ? 5.346 8.185 8.922 1.00 97.19 97 LEU A O 1
ATOM 729 N N . VAL A 1 98 ? 4.522 9.330 10.665 1.00 97.25 98 VAL A N 1
ATOM 730 C CA . VAL A 1 98 ? 4.348 8.164 11.533 1.00 97.25 98 VAL A CA 1
ATOM 731 C C . VAL A 1 98 ? 2.861 8.005 11.813 1.00 97.25 98 VAL A C 1
ATOM 733 O O . VAL A 1 98 ? 2.236 8.905 12.380 1.00 97.25 98 VAL A O 1
ATOM 736 N N . LEU A 1 99 ? 2.289 6.882 11.384 1.00 96.25 99 LEU A N 1
ATOM 737 C CA . LEU A 1 99 ? 0.963 6.450 11.806 1.00 96.25 99 LEU A CA 1
ATOM 738 C C . LEU A 1 99 ? 1.098 5.689 13.115 1.00 96.25 99 LEU A C 1
ATOM 740 O O . LEU A 1 99 ? 1.814 4.696 13.191 1.00 96.25 99 LEU A O 1
ATOM 744 N N . SER A 1 100 ? 0.374 6.143 14.130 1.00 96.06 100 SER A N 1
ATOM 745 C CA . SER A 1 100 ? 0.160 5.370 15.344 1.00 96.06 100 SER A CA 1
ATOM 746 C C . SER A 1 100 ? -1.144 4.605 15.160 1.00 96.06 100 SER A C 1
ATOM 748 O O . SER A 1 100 ? -2.197 5.230 14.997 1.00 96.06 100 SER A O 1
ATOM 750 N N . THR A 1 101 ? -1.075 3.274 15.148 1.00 94.56 101 THR A N 1
ATOM 751 C CA . THR A 1 101 ? -2.207 2.401 14.831 1.00 94.56 101 THR A CA 1
ATOM 752 C C . THR A 1 101 ? -2.432 1.296 15.861 1.00 94.56 101 THR A C 1
ATOM 754 O O . THR A 1 101 ? -1.511 0.865 16.545 1.00 94.56 101 THR A O 1
ATOM 757 N N . ALA A 1 102 ? -3.672 0.829 15.966 1.00 94.25 102 ALA A N 1
ATOM 758 C CA . ALA A 1 102 ? -4.050 -0.369 16.689 1.00 94.25 102 ALA A CA 1
ATOM 759 C C . ALA A 1 102 ? -5.074 -1.183 15.893 1.00 94.25 102 ALA A C 1
ATOM 761 O O . ALA A 1 102 ? -5.822 -0.646 15.071 1.00 94.25 102 ALA A O 1
ATOM 762 N N . PHE A 1 103 ? -5.137 -2.477 16.192 1.00 93.19 103 PHE A N 1
ATOM 763 C CA . PHE A 1 103 ? -6.052 -3.413 15.556 1.00 93.19 103 PHE A CA 1
ATOM 764 C C . PHE A 1 103 ? -6.934 -4.095 16.603 1.00 93.19 103 PHE A C 1
ATOM 766 O O . PHE A 1 103 ? -6.493 -4.426 17.702 1.00 93.19 103 PHE A O 1
ATOM 773 N N . ALA A 1 104 ? -8.192 -4.319 16.239 1.00 91.50 104 ALA A N 1
ATOM 774 C CA . ALA A 1 104 ? -9.150 -5.130 16.974 1.00 91.50 104 ALA A CA 1
ATOM 775 C C . ALA A 1 104 ? -9.670 -6.224 16.061 1.00 91.50 104 ALA A C 1
ATOM 777 O O . ALA A 1 104 ? -9.911 -5.980 14.879 1.00 91.50 104 ALA A O 1
ATOM 778 N N . ILE A 1 105 ? -9.960 -7.390 16.619 1.00 91.25 105 ILE A N 1
ATOM 779 C CA . ILE A 1 105 ? -10.640 -8.442 15.881 1.00 91.25 105 ILE A CA 1
ATOM 780 C C . ILE A 1 105 ? -11.731 -9.075 16.739 1.00 91.25 105 ILE A C 1
ATOM 782 O O . ILE A 1 105 ? -11.622 -9.192 17.959 1.00 91.25 105 ILE A O 1
ATOM 786 N N . ASN A 1 106 ? -12.824 -9.445 16.088 1.00 88.75 106 ASN A N 1
ATOM 787 C CA . ASN A 1 106 ? -13.881 -10.278 16.644 1.00 88.75 106 ASN A CA 1
ATOM 788 C C . ASN A 1 106 ? -14.312 -11.294 15.563 1.00 88.75 106 ASN A C 1
ATOM 790 O O . ASN A 1 106 ? -13.806 -11.215 14.446 1.00 88.75 106 ASN A O 1
ATOM 794 N N . PRO A 1 107 ? -15.232 -12.235 15.841 1.00 88.50 107 PRO A N 1
ATOM 795 C CA . PRO A 1 107 ? -15.614 -13.264 14.867 1.00 88.50 107 PRO A CA 1
ATOM 796 C C . PRO A 1 107 ? -16.161 -12.752 13.522 1.00 88.50 107 PRO A C 1
ATOM 798 O O . PRO A 1 107 ? -16.232 -13.524 12.567 1.00 88.50 107 PRO A O 1
ATOM 801 N N . GLU A 1 108 ? -16.565 -11.482 13.436 1.00 90.81 108 GLU A N 1
ATOM 802 C CA . GLU A 1 108 ? -17.173 -10.885 12.247 1.00 90.81 108 GLU A CA 1
ATOM 803 C C . GLU A 1 108 ? -16.286 -9.845 11.563 1.00 90.81 108 GLU A C 1
ATOM 805 O O . GLU A 1 108 ? -16.323 -9.759 10.337 1.00 90.81 108 GLU A O 1
ATOM 810 N N . THR A 1 109 ? -15.492 -9.062 12.302 1.00 94.31 109 THR A N 1
ATOM 811 C CA . THR A 1 109 ? -14.790 -7.888 11.753 1.00 94.31 109 THR A CA 1
ATOM 812 C C . THR A 1 109 ? -13.348 -7.742 12.227 1.00 94.31 109 THR A C 1
ATOM 814 O O . THR A 1 109 ? -13.051 -7.961 13.404 1.00 94.31 109 THR A O 1
ATOM 817 N N . LEU A 1 110 ? -12.495 -7.233 11.334 1.00 95.31 110 LEU A N 1
ATOM 818 C CA . LEU A 1 110 ? -11.242 -6.558 11.680 1.00 95.31 110 LEU A CA 1
ATOM 819 C C . LEU A 1 110 ? -11.523 -5.052 11.778 1.00 95.31 110 LEU A C 1
ATOM 821 O O . LEU A 1 110 ? -12.113 -4.474 10.863 1.00 95.31 110 LEU A O 1
ATOM 825 N N . THR A 1 111 ? -11.066 -4.422 12.855 1.00 95.38 111 THR A N 1
ATOM 826 C CA . THR A 1 111 ? -11.077 -2.968 13.034 1.00 95.38 111 THR A CA 1
ATOM 827 C C . THR A 1 111 ? -9.642 -2.465 13.080 1.00 95.38 111 THR A C 1
ATOM 829 O O . THR A 1 111 ? -8.840 -2.954 13.868 1.00 95.38 111 THR A O 1
ATOM 832 N N . PHE A 1 112 ? -9.329 -1.483 12.246 1.00 95.12 112 PHE A N 1
ATOM 833 C CA . PHE A 1 112 ? -8.083 -0.732 12.231 1.00 95.12 112 PHE A CA 1
ATOM 834 C C . PHE A 1 112 ? -8.369 0.687 12.718 1.00 95.12 112 PHE A C 1
ATOM 836 O O . PHE A 1 112 ? -9.190 1.401 12.139 1.00 95.12 112 PHE A O 1
ATOM 843 N N . THR A 1 113 ? -7.672 1.093 13.770 1.00 95.12 113 THR A N 1
ATOM 844 C CA . THR A 1 113 ? -7.767 2.433 14.338 1.00 95.12 113 THR A CA 1
ATOM 845 C C . THR A 1 113 ? -6.425 3.131 14.169 1.00 95.12 113 THR A C 1
ATOM 847 O O . THR A 1 113 ? -5.382 2.547 14.459 1.00 95.12 113 THR A O 1
ATOM 850 N N . THR A 1 114 ? -6.423 4.382 13.711 1.00 95.94 114 THR A N 1
ATOM 851 C CA . THR A 1 114 ? -5.199 5.182 13.579 1.00 95.94 114 THR A CA 1
ATOM 852 C C . THR A 1 114 ? -5.423 6.635 13.967 1.00 95.94 114 THR A C 1
ATOM 854 O O . THR A 1 114 ? -6.460 7.224 13.660 1.00 95.94 114 THR A O 1
ATOM 857 N N . GLN A 1 115 ? -4.417 7.242 14.596 1.00 95.19 115 GLN A N 1
ATOM 858 C CA . GLN A 1 115 ? -4.366 8.695 14.754 1.00 95.19 115 GLN A CA 1
ATOM 859 C C . GLN A 1 115 ? -3.923 9.351 13.452 1.00 95.19 115 GLN A C 1
ATOM 861 O O . GLN A 1 115 ? -2.992 8.885 12.793 1.00 95.19 115 GLN A O 1
ATOM 866 N N . ILE A 1 116 ? -4.556 10.470 13.113 1.00 96.00 116 ILE A N 1
ATOM 867 C CA . ILE A 1 116 ? -4.130 11.349 12.032 1.00 96.00 116 ILE A CA 1
ATOM 868 C C . ILE A 1 116 ? -2.838 12.053 12.479 1.00 96.00 116 ILE A C 1
ATOM 870 O O . ILE A 1 116 ? -2.847 12.774 13.487 1.00 96.00 116 ILE A O 1
ATOM 874 N N . PRO A 1 117 ? -1.722 11.895 11.742 1.00 95.44 117 PRO A N 1
ATOM 875 C CA . PRO A 1 117 ? -0.464 12.545 12.083 1.00 95.44 117 PRO A CA 1
ATOM 876 C C . PRO A 1 117 ? -0.605 14.065 12.143 1.00 95.44 117 PRO A C 1
ATOM 878 O O . PRO A 1 117 ? -1.227 14.679 11.274 1.00 95.44 117 PRO A O 1
ATOM 881 N N . ALA A 1 118 ? 0.041 14.695 13.130 1.00 94.62 118 ALA A N 1
ATOM 882 C CA . ALA A 1 118 ? -0.057 16.138 13.373 1.00 94.62 118 ALA A CA 1
ATOM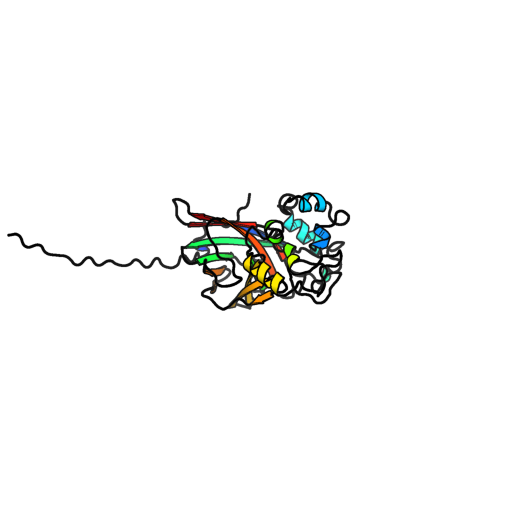 883 C C . ALA A 1 118 ? 0.212 16.998 12.123 1.00 94.62 118 ALA A C 1
ATOM 885 O O . ALA A 1 118 ? -0.461 18.003 11.909 1.00 94.62 118 ALA A O 1
ATOM 886 N N . ALA A 1 119 ? 1.146 16.576 11.265 1.00 94.25 119 ALA A N 1
ATOM 887 C CA . ALA A 1 119 ? 1.515 17.289 10.042 1.00 94.25 119 ALA A CA 1
ATOM 888 C C . ALA A 1 119 ? 0.385 17.383 8.993 1.00 94.25 119 ALA A C 1
ATOM 890 O O . ALA A 1 119 ? 0.418 18.276 8.134 1.00 94.25 119 ALA A O 1
ATOM 891 N N . ILE A 1 120 ? -0.611 16.492 9.058 1.00 94.06 120 ILE A N 1
ATOM 892 C CA . ILE A 1 120 ? -1.732 16.428 8.107 1.00 94.06 120 ILE A CA 1
ATOM 893 C C . ILE A 1 120 ? -3.108 16.624 8.760 1.00 94.06 120 ILE A C 1
ATOM 895 O O . ILE A 1 120 ? -4.122 16.557 8.070 1.00 94.06 120 ILE A O 1
ATOM 899 N N . LYS A 1 121 ? -3.164 16.921 10.065 1.00 92.62 121 LYS A N 1
ATOM 900 C CA . LYS A 1 121 ? -4.421 17.223 10.767 1.00 92.62 121 LYS A CA 1
ATOM 901 C C . LYS A 1 121 ? -5.167 18.389 10.120 1.00 92.62 121 LYS A C 1
ATOM 903 O O . LYS A 1 121 ? -4.565 19.401 9.758 1.00 92.62 121 LYS A O 1
ATOM 908 N N . GLY A 1 122 ? -6.485 18.238 9.994 1.00 91.06 122 GLY A N 1
ATOM 909 C CA . GLY A 1 122 ? -7.377 19.239 9.397 1.00 91.06 122 GLY A CA 1
ATOM 910 C C . GLY A 1 122 ? -7.171 19.481 7.897 1.00 91.06 122 GLY A C 1
ATOM 911 O O . GLY A 1 122 ? -7.739 20.433 7.366 1.00 91.06 122 GLY A O 1
ATOM 912 N N . LYS A 1 123 ? -6.357 18.662 7.219 1.00 93.06 123 LYS A N 1
ATOM 913 C CA . LYS A 1 123 ? -6.144 18.718 5.768 1.00 93.06 123 LYS A CA 1
ATOM 914 C C . LYS A 1 123 ? -6.848 17.550 5.094 1.00 93.06 123 LYS A C 1
ATOM 916 O O . LYS A 1 123 ? -7.028 16.500 5.703 1.00 93.06 123 LYS A O 1
ATOM 921 N N . ASP A 1 124 ? -7.166 17.722 3.820 1.00 94.88 124 ASP A N 1
ATOM 922 C CA . ASP A 1 124 ? -7.664 16.631 2.991 1.00 94.88 124 ASP A CA 1
ATOM 923 C C . ASP A 1 124 ? -6.522 15.651 2.675 1.00 94.88 124 ASP A C 1
ATOM 925 O O . ASP A 1 124 ? -5.383 16.058 2.408 1.00 94.88 124 ASP A O 1
ATOM 929 N N . PHE A 1 125 ? -6.814 14.353 2.719 1.00 96.31 125 PHE A N 1
ATOM 930 C CA . PHE A 1 125 ? -5.870 13.298 2.356 1.00 96.31 125 PHE A CA 1
ATOM 931 C C . PHE A 1 125 ? -6.603 12.004 1.996 1.00 96.31 125 PHE A C 1
ATOM 933 O O . PHE A 1 125 ? -7.787 11.829 2.279 1.00 96.31 125 PHE A O 1
ATOM 940 N N . THR A 1 126 ? -5.887 11.072 1.377 1.00 96.94 126 THR A N 1
ATOM 941 C CA . THR A 1 126 ? -6.335 9.691 1.207 1.00 96.94 126 THR A CA 1
ATOM 942 C C . THR A 1 126 ? -5.345 8.747 1.870 1.00 96.94 126 THR A C 1
ATOM 944 O O . THR A 1 126 ? -4.170 8.757 1.519 1.00 96.94 126 THR A O 1
ATOM 947 N N . LEU A 1 127 ? -5.826 7.935 2.810 1.00 97.81 127 LEU A N 1
ATOM 948 C CA . LEU A 1 127 ? -5.102 6.810 3.397 1.00 97.81 127 LEU A CA 1
ATOM 949 C C . LEU A 1 127 ? -5.516 5.534 2.664 1.00 97.81 127 LEU A C 1
ATOM 951 O O . LEU A 1 127 ? -6.703 5.260 2.536 1.00 97.81 127 LEU A O 1
ATOM 955 N N . THR A 1 128 ? -4.556 4.743 2.206 1.00 97.81 128 THR A N 1
ATOM 956 C CA . THR A 1 128 ? -4.812 3.422 1.627 1.00 97.81 128 THR A CA 1
ATOM 957 C C . THR A 1 128 ? -4.148 2.366 2.488 1.00 97.81 128 THR A C 1
ATOM 959 O O . THR A 1 128 ? -2.935 2.420 2.688 1.00 97.81 128 THR A O 1
ATOM 962 N N . LEU A 1 129 ? -4.939 1.412 2.972 1.00 97.94 129 LEU A N 1
ATOM 963 C CA . LEU A 1 129 ? -4.445 0.161 3.534 1.00 97.94 129 LEU A CA 1
ATOM 964 C C . LEU A 1 129 ? -4.401 -0.878 2.420 1.00 97.94 129 LEU A C 1
ATOM 966 O O . LEU A 1 129 ? -5.407 -1.103 1.753 1.00 97.94 129 LEU A O 1
ATOM 970 N N . MET A 1 130 ? -3.253 -1.507 2.234 1.00 97.81 130 MET A N 1
ATOM 971 C CA . MET A 1 130 ? -3.075 -2.627 1.326 1.00 97.81 130 MET A CA 1
ATOM 972 C C . MET A 1 130 ? -3.050 -3.916 2.140 1.00 97.81 130 MET A C 1
ATOM 974 O O . MET A 1 130 ? -2.340 -3.987 3.139 1.00 97.81 130 MET A O 1
ATOM 978 N N . LEU A 1 131 ? -3.799 -4.919 1.700 1.00 97.75 131 LEU A N 1
ATOM 979 C CA . LEU A 1 131 ? -3.839 -6.266 2.256 1.00 97.75 131 LEU A CA 1
ATOM 980 C C . LEU A 1 131 ? -3.605 -7.274 1.136 1.00 97.75 131 LEU A C 1
ATOM 982 O O . LEU A 1 131 ? -4.121 -7.111 0.034 1.00 97.75 131 LEU A O 1
ATOM 986 N N . ALA A 1 132 ? -2.873 -8.341 1.412 1.00 97.88 132 ALA A N 1
ATOM 987 C CA . ALA A 1 132 ? -2.738 -9.456 0.486 1.00 97.88 132 ALA A CA 1
ATOM 988 C C . ALA A 1 132 ? -2.692 -10.784 1.238 1.00 97.88 132 ALA A C 1
ATOM 990 O O . ALA A 1 132 ? -2.518 -10.821 2.456 1.00 97.88 132 ALA A O 1
ATOM 991 N N . ASN A 1 133 ? -2.816 -11.879 0.495 1.00 96.69 133 ASN A N 1
ATOM 992 C CA . ASN A 1 133 ? -2.444 -13.193 0.998 1.00 96.69 133 ASN A CA 1
ATOM 993 C C . ASN A 1 133 ? -0.922 -13.366 0.954 1.00 96.69 133 ASN A C 1
ATOM 995 O O . ASN A 1 133 ? -0.257 -12.864 0.048 1.00 96.69 133 ASN A O 1
ATOM 999 N N . GLU A 1 134 ? -0.372 -14.133 1.898 1.00 94.69 134 GLU A N 1
ATOM 1000 C CA . GLU A 1 134 ? 1.071 -14.419 1.973 1.00 94.69 134 GLU A CA 1
ATOM 1001 C C . GLU A 1 134 ? 1.621 -15.085 0.696 1.00 94.69 134 GLU A C 1
ATOM 1003 O O . GLU A 1 134 ? 2.798 -14.941 0.363 1.00 94.69 134 GLU A O 1
ATOM 1008 N N . SER A 1 135 ? 0.767 -15.774 -0.066 1.00 94.56 135 SER A N 1
ATOM 1009 C CA . SER A 1 135 ? 1.134 -16.373 -1.352 1.00 94.56 135 SER A CA 1
ATOM 1010 C C . SER A 1 135 ? 1.535 -15.338 -2.414 1.00 94.56 135 SER A C 1
ATOM 1012 O O . SER A 1 135 ? 2.318 -15.677 -3.307 1.00 94.56 135 SER A O 1
ATOM 1014 N N . LEU A 1 136 ? 1.055 -14.089 -2.317 1.00 96.69 136 LEU A N 1
ATOM 1015 C CA . LEU A 1 136 ? 1.426 -13.003 -3.223 1.00 96.69 136 LEU A CA 1
ATOM 1016 C C . LEU A 1 136 ? 2.803 -12.442 -2.844 1.00 96.69 136 LEU A C 1
ATOM 1018 O O . LEU A 1 136 ? 2.948 -11.560 -1.992 1.00 96.69 136 LEU A O 1
ATOM 1022 N N . LYS A 1 137 ? 3.838 -12.947 -3.518 1.00 93.62 137 LYS A N 1
ATOM 1023 C CA . LYS A 1 137 ? 5.248 -12.665 -3.200 1.00 93.62 137 LYS A CA 1
ATOM 1024 C C . LYS A 1 137 ? 5.617 -11.189 -3.299 1.00 93.62 137 LYS A C 1
ATOM 1026 O O . LYS A 1 137 ? 6.498 -10.745 -2.569 1.00 93.62 137 LYS A O 1
ATOM 1031 N N . GLU A 1 138 ? 5.000 -10.450 -4.212 1.00 93.38 138 GLU A N 1
ATOM 1032 C CA . GLU A 1 138 ? 5.208 -9.016 -4.400 1.00 93.38 138 GLU A CA 1
ATOM 1033 C C . GLU A 1 138 ? 4.805 -8.230 -3.149 1.00 93.38 138 GLU A C 1
ATOM 1035 O O . GLU A 1 138 ? 5.594 -7.429 -2.649 1.00 93.38 138 GLU A O 1
ATOM 1040 N N . ALA A 1 139 ? 3.616 -8.509 -2.609 1.00 94.62 139 ALA A N 1
ATOM 1041 C CA . ALA A 1 139 ? 3.131 -7.879 -1.387 1.00 94.62 139 ALA A CA 1
ATOM 1042 C C . ALA A 1 139 ? 3.944 -8.334 -0.171 1.00 94.62 139 ALA A C 1
ATOM 1044 O O . ALA A 1 139 ? 4.413 -7.496 0.594 1.00 94.62 139 ALA A O 1
ATOM 1045 N N . ALA A 1 140 ? 4.174 -9.646 -0.040 1.00 93.44 140 ALA A N 1
ATOM 1046 C CA . ALA A 1 140 ? 4.896 -10.232 1.090 1.00 93.44 140 ALA A CA 1
ATOM 1047 C C . ALA A 1 140 ? 6.342 -9.740 1.222 1.00 93.44 140 ALA A C 1
ATOM 1049 O O . ALA A 1 140 ? 6.890 -9.733 2.317 1.00 93.44 140 ALA A O 1
ATOM 1050 N N . ARG A 1 141 ? 6.981 -9.347 0.112 1.00 91.62 141 ARG A N 1
ATOM 1051 C CA . ARG A 1 141 ? 8.391 -8.933 0.116 1.00 91.62 141 ARG A CA 1
ATOM 1052 C C . ARG A 1 141 ? 8.615 -7.431 0.079 1.00 91.62 141 ARG A C 1
ATOM 1054 O O . ARG A 1 141 ? 9.734 -7.004 0.342 1.00 91.62 141 ARG A O 1
ATOM 1061 N N . ALA A 1 142 ? 7.618 -6.664 -0.352 1.00 91.75 142 ALA A N 1
ATOM 1062 C CA . ALA A 1 142 ? 7.833 -5.260 -0.689 1.00 91.75 142 ALA A CA 1
ATOM 1063 C C . ALA A 1 142 ? 6.614 -4.353 -0.492 1.00 91.75 142 ALA A C 1
ATOM 1065 O O . ALA A 1 142 ? 6.665 -3.178 -0.862 1.00 91.75 142 ALA A O 1
ATOM 1066 N N . GLY A 1 143 ? 5.495 -4.871 0.020 1.00 92.62 143 GLY A N 1
ATOM 1067 C CA . GLY A 1 143 ? 4.327 -4.054 0.315 1.00 92.62 143 GLY A CA 1
ATOM 1068 C C . GLY A 1 143 ? 3.862 -3.259 -0.912 1.00 92.62 143 GLY A C 1
ATOM 1069 O O . GLY A 1 143 ? 3.664 -3.813 -1.998 1.00 92.62 143 GLY A O 1
ATOM 1070 N N . CYS A 1 144 ? 3.747 -1.937 -0.753 1.00 92.69 144 CYS A N 1
ATOM 1071 C CA . CYS A 1 144 ? 3.313 -1.015 -1.806 1.00 92.69 144 CYS A CA 1
ATOM 1072 C C . CYS A 1 144 ? 4.185 -1.037 -3.078 1.00 92.69 144 CYS A C 1
ATOM 1074 O O . CYS A 1 144 ? 3.704 -0.664 -4.155 1.00 92.69 144 CYS A O 1
ATOM 1076 N N . TRP A 1 145 ? 5.451 -1.468 -2.997 1.00 94.81 145 TRP A N 1
ATOM 1077 C CA . TRP A 1 145 ? 6.334 -1.531 -4.166 1.00 94.81 145 TRP A CA 1
ATOM 1078 C C . TRP A 1 145 ? 5.948 -2.610 -5.166 1.00 94.81 145 TRP A C 1
ATOM 1080 O O . TRP A 1 145 ? 6.259 -2.454 -6.347 1.00 94.81 145 TRP A O 1
ATOM 1090 N N . GLY A 1 146 ? 5.214 -3.639 -4.733 1.00 93.31 146 GLY A N 1
ATOM 1091 C CA . GLY A 1 146 ? 4.714 -4.695 -5.612 1.00 93.31 146 GLY A CA 1
ATOM 1092 C C . GLY A 1 146 ? 3.847 -4.194 -6.772 1.00 93.31 146 GLY A C 1
ATOM 1093 O O . GLY A 1 146 ? 3.700 -4.905 -7.759 1.00 93.31 146 GLY A O 1
ATOM 1094 N N . ALA A 1 147 ? 3.319 -2.967 -6.672 1.00 95.56 147 ALA A N 1
ATOM 1095 C CA . ALA A 1 147 ? 2.544 -2.304 -7.720 1.00 95.56 147 ALA A CA 1
ATOM 1096 C C . ALA A 1 147 ? 3.155 -0.975 -8.215 1.00 95.56 147 ALA A C 1
ATOM 1098 O O . ALA A 1 147 ? 2.498 -0.170 -8.890 1.00 95.56 147 ALA A O 1
ATOM 1099 N N . CYS A 1 148 ? 4.398 -0.667 -7.838 1.00 95.62 148 CYS A N 1
ATOM 1100 C CA . CYS A 1 148 ? 5.073 0.569 -8.226 1.00 95.62 148 CYS A CA 1
ATOM 1101 C C . CYS A 1 148 ? 5.955 0.332 -9.458 1.00 95.62 148 CYS A C 1
ATOM 1103 O O . CYS A 1 148 ? 7.094 -0.083 -9.315 1.00 95.62 148 CYS A O 1
ATOM 1105 N N . HIS A 1 149 ? 5.457 0.612 -10.660 1.00 97.12 149 HIS A N 1
ATOM 1106 C CA . HIS A 1 149 ? 6.164 0.354 -11.918 1.00 97.12 149 HIS A CA 1
ATOM 1107 C C . HIS A 1 149 ? 6.624 1.633 -12.616 1.00 97.12 149 HIS A C 1
ATOM 1109 O O . HIS A 1 149 ? 6.063 2.711 -12.404 1.00 97.12 149 HIS A O 1
ATOM 1115 N N . ARG A 1 150 ? 7.670 1.524 -13.446 1.00 96.44 150 ARG A N 1
ATOM 1116 C CA . ARG A 1 150 ? 8.248 2.678 -14.165 1.00 96.44 150 ARG A CA 1
ATOM 1117 C C . ARG A 1 150 ? 7.334 3.284 -15.227 1.00 96.44 150 ARG A C 1
ATOM 1119 O O . ARG A 1 150 ? 7.545 4.445 -15.564 1.00 96.44 150 ARG A O 1
ATOM 1126 N N . ASP A 1 151 ? 6.375 2.528 -15.740 1.00 97.06 151 ASP A N 1
ATOM 1127 C CA . ASP A 1 151 ? 5.373 2.948 -16.726 1.00 97.06 151 ASP A CA 1
ATOM 1128 C C . ASP A 1 151 ? 4.045 3.393 -16.106 1.00 97.06 151 ASP A C 1
ATOM 1130 O O . ASP A 1 151 ? 3.129 3.789 -16.832 1.00 97.06 151 ASP A O 1
ATOM 1134 N N . ASN A 1 152 ? 3.953 3.401 -14.773 1.00 96.12 152 ASN A N 1
ATOM 1135 C CA . ASN A 1 152 ? 2.844 4.047 -14.090 1.00 96.12 152 ASN A CA 1
ATOM 1136 C C . ASN A 1 152 ? 2.825 5.554 -14.385 1.00 96.12 152 ASN A C 1
ATOM 1138 O O . ASN A 1 152 ? 3.858 6.191 -14.608 1.00 96.12 152 ASN A O 1
ATOM 1142 N N . LYS A 1 153 ? 1.638 6.143 -14.290 1.00 93.25 153 LYS A N 1
ATOM 1143 C CA . LYS A 1 153 ? 1.405 7.569 -14.468 1.00 93.25 153 LYS A CA 1
ATOM 1144 C C . LYS A 1 153 ? 2.325 8.403 -13.573 1.00 93.25 153 LYS A C 1
ATOM 1146 O O . LYS A 1 153 ? 2.370 8.233 -12.351 1.00 93.25 153 LYS A O 1
ATOM 1151 N N . GLY A 1 154 ? 3.049 9.325 -14.195 1.00 91.06 154 GLY A N 1
ATOM 1152 C CA . GLY A 1 154 ? 4.039 10.193 -13.575 1.00 91.06 154 GLY A CA 1
ATOM 1153 C C . GLY A 1 154 ? 5.401 9.546 -13.312 1.00 91.06 154 GLY A C 1
ATOM 1154 O O . GLY A 1 154 ? 6.221 10.189 -12.671 1.00 91.06 154 GLY A O 1
ATOM 1155 N N . MET A 1 155 ? 5.676 8.314 -13.744 1.00 94.38 155 MET A N 1
ATOM 1156 C CA . MET A 1 155 ? 6.984 7.659 -13.570 1.00 94.38 155 MET A CA 1
ATOM 1157 C C . MET A 1 155 ? 7.871 7.807 -14.827 1.00 94.38 155 MET A C 1
ATOM 1159 O O . MET A 1 155 ? 7.395 8.242 -15.871 1.00 94.38 155 MET A O 1
ATOM 1163 N N . PRO A 1 156 ? 9.179 7.479 -14.786 1.00 93.38 156 PRO A N 1
ATOM 1164 C CA . PRO A 1 156 ? 10.105 7.796 -15.888 1.00 93.38 156 PRO A CA 1
ATOM 1165 C C . PRO A 1 156 ? 9.787 7.197 -17.261 1.00 93.38 156 PRO A C 1
ATOM 1167 O O . PRO A 1 156 ? 10.311 7.677 -18.263 1.00 93.38 156 PRO A O 1
ATOM 1170 N N . ALA A 1 157 ? 9.000 6.126 -17.310 1.00 95.62 157 ALA A N 1
ATOM 1171 C CA . ALA A 1 157 ? 8.557 5.474 -18.537 1.00 95.62 157 ALA A CA 1
ATOM 1172 C C . ALA A 1 157 ? 7.030 5.554 -18.708 1.00 95.62 157 ALA A C 1
ATOM 1174 O O . ALA A 1 157 ? 6.458 4.676 -19.349 1.00 95.62 157 ALA A O 1
ATOM 1175 N N . ASP A 1 158 ? 6.398 6.573 -18.110 1.00 94.81 158 ASP A N 1
ATOM 1176 C CA . ASP A 1 158 ? 4.950 6.810 -18.077 1.00 94.81 158 ASP A CA 1
ATOM 1177 C C . ASP A 1 158 ? 4.246 6.404 -19.383 1.00 94.81 158 ASP A C 1
ATOM 1179 O O . ASP A 1 158 ? 4.471 6.989 -20.447 1.00 94.81 158 ASP A O 1
ATOM 1183 N N . ALA A 1 159 ? 3.381 5.395 -19.278 1.00 94.25 159 ALA A N 1
ATOM 1184 C CA . ALA A 1 159 ? 2.518 4.915 -20.352 1.00 94.25 159 ALA A CA 1
ATOM 1185 C C . ALA A 1 159 ? 1.029 5.211 -20.079 1.00 94.25 159 ALA A C 1
ATOM 1187 O O . ALA A 1 159 ? 0.150 4.612 -20.700 1.00 94.25 159 ALA A O 1
ATOM 1188 N N . GLY A 1 160 ? 0.738 6.107 -19.134 1.00 92.69 160 GLY A N 1
ATOM 1189 C CA . GLY A 1 160 ? -0.604 6.442 -18.663 1.00 92.69 160 GLY A CA 1
ATOM 1190 C C . GLY A 1 160 ? -1.242 5.359 -17.794 1.00 92.69 160 GLY A C 1
ATOM 1191 O O . GLY A 1 160 ? -2.452 5.399 -17.585 1.00 92.69 160 GLY A O 1
ATOM 1192 N N . LEU A 1 161 ? -0.460 4.386 -17.316 1.00 94.69 161 LEU A N 1
ATOM 1193 C CA . LEU A 1 161 ? -0.973 3.262 -16.540 1.00 94.69 161 LEU A CA 1
ATOM 1194 C C . LEU A 1 161 ? -1.213 3.653 -15.083 1.00 94.69 161 LEU A C 1
ATOM 1196 O O . LEU A 1 161 ? -0.387 4.292 -14.434 1.00 94.69 161 LEU A O 1
ATOM 1200 N N . GLU A 1 162 ? -2.342 3.222 -14.541 1.00 93.62 162 GLU A N 1
ATOM 1201 C CA . GLU A 1 162 ? -2.541 3.182 -13.096 1.00 93.62 162 GLU A CA 1
ATOM 1202 C C . GLU A 1 162 ? -1.785 1.980 -12.495 1.00 93.62 162 GLU A C 1
ATOM 1204 O O . GLU A 1 162 ? -1.094 1.236 -13.192 1.00 93.62 162 GLU A O 1
ATOM 1209 N N . LYS A 1 163 ? -1.896 1.788 -11.177 1.00 95.12 163 LYS A N 1
ATOM 1210 C CA . LYS A 1 163 ? -1.266 0.662 -10.472 1.00 95.12 163 LYS A CA 1
ATOM 1211 C C . LYS A 1 163 ? -1.701 -0.685 -11.067 1.00 95.12 163 LYS A C 1
ATOM 1213 O O . LYS A 1 163 ? -2.877 -0.864 -11.373 1.00 95.12 163 LYS A O 1
ATOM 1218 N N . TYR A 1 164 ? -0.771 -1.637 -11.137 1.00 97.81 164 TYR A N 1
ATOM 1219 C CA . TYR A 1 164 ? -1.012 -3.028 -11.535 1.00 97.81 164 TYR A CA 1
ATOM 1220 C C . TYR A 1 164 ? 0.011 -3.964 -10.871 1.00 97.81 164 TYR A C 1
ATOM 1222 O O . TYR A 1 164 ? 1.038 -3.501 -10.380 1.00 97.81 164 TYR A O 1
ATOM 1230 N N . LEU A 1 165 ? -0.259 -5.270 -10.869 1.00 98.06 165 LEU A N 1
ATOM 1231 C CA . LEU A 1 165 ? 0.646 -6.326 -10.417 1.00 98.06 165 LEU A CA 1
ATOM 1232 C C . LEU A 1 165 ? 1.354 -7.002 -11.599 1.00 98.06 165 LEU A C 1
ATOM 1234 O O . LEU A 1 165 ? 0.697 -7.295 -12.605 1.00 98.06 165 LEU A O 1
ATOM 1238 N N . PRO A 1 166 ? 2.648 -7.357 -11.475 1.00 96.56 166 PRO A N 1
ATOM 1239 C CA . PRO A 1 166 ? 3.437 -8.002 -12.527 1.00 96.56 166 PRO A CA 1
ATOM 1240 C C . PRO A 1 166 ? 2.755 -9.174 -13.231 1.00 96.56 166 PRO A C 1
ATOM 1242 O O . PRO A 1 166 ? 2.820 -9.277 -14.454 1.00 96.56 166 PRO A O 1
ATOM 1245 N N . ALA A 1 167 ? 2.086 -10.040 -12.464 1.00 96.75 167 ALA A N 1
ATOM 1246 C CA . ALA A 1 167 ? 1.473 -11.272 -12.957 1.00 96.75 167 ALA A CA 1
ATOM 1247 C C . ALA A 1 167 ? 0.352 -11.037 -13.985 1.00 96.75 167 ALA A C 1
ATOM 1249 O O . ALA A 1 167 ? 0.055 -11.921 -14.785 1.00 96.75 167 ALA A O 1
ATOM 1250 N N . SER A 1 168 ? -0.239 -9.840 -14.008 1.00 98.00 168 SER A N 1
ATOM 1251 C CA . SER A 1 168 ? -1.252 -9.460 -15.001 1.00 98.00 168 SER A CA 1
ATOM 1252 C C . SER A 1 168 ? -0.675 -9.170 -16.395 1.00 98.00 168 SER A C 1
ATOM 1254 O O . SER A 1 168 ? -1.430 -9.008 -17.355 1.00 98.00 168 SER A O 1
ATOM 1256 N N . ARG A 1 169 ? 0.656 -9.079 -16.524 1.00 98.00 169 ARG A N 1
ATOM 1257 C CA . ARG A 1 169 ? 1.366 -8.768 -17.771 1.00 98.00 169 ARG A CA 1
ATOM 1258 C C . ARG A 1 169 ? 2.132 -10.004 -18.258 1.00 98.00 169 ARG A C 1
ATOM 1260 O O . ARG A 1 169 ? 2.684 -10.744 -17.446 1.00 98.00 169 ARG A O 1
ATOM 1267 N N . PRO A 1 170 ? 2.254 -10.228 -19.579 1.00 97.19 170 PRO A N 1
ATOM 1268 C CA . PRO A 1 170 ? 2.977 -11.387 -20.107 1.00 97.19 170 PRO A CA 1
ATOM 1269 C C . PRO A 1 170 ? 4.480 -11.326 -19.803 1.00 97.19 170 PRO A C 1
ATOM 1271 O O . PRO A 1 170 ? 5.158 -12.354 -19.781 1.00 97.19 170 PRO A O 1
ATOM 1274 N N . LYS A 1 171 ? 5.025 -10.118 -19.613 1.00 95.62 171 LYS A N 1
ATOM 1275 C CA . LYS A 1 171 ? 6.437 -9.896 -19.312 1.00 95.62 171 LYS A CA 1
ATOM 1276 C C . LYS A 1 171 ? 6.658 -8.518 -18.695 1.00 95.62 171 LYS A C 1
ATOM 1278 O O . LYS A 1 171 ? 6.112 -7.535 -19.179 1.00 95.62 171 LYS A O 1
ATOM 1283 N N . LEU A 1 172 ? 7.560 -8.442 -17.718 1.00 94.62 172 LEU A N 1
ATOM 1284 C CA . LEU A 1 172 ? 8.157 -7.182 -17.277 1.00 94.62 172 LEU A CA 1
ATOM 1285 C C . LEU A 1 172 ? 9.460 -6.881 -18.030 1.00 94.62 172 LEU A C 1
ATOM 1287 O O . LEU A 1 172 ? 10.286 -7.764 -18.286 1.00 94.62 172 LEU A O 1
ATOM 1291 N N . SER A 1 173 ? 9.659 -5.609 -18.356 1.00 94.31 173 SER A N 1
ATOM 1292 C CA . SER A 1 173 ? 10.886 -5.059 -18.938 1.00 94.31 173 SER A CA 1
ATOM 1293 C C . SER A 1 173 ? 11.505 -4.012 -18.005 1.00 94.31 173 SER A C 1
ATOM 1295 O O . SER A 1 173 ? 10.937 -3.693 -16.970 1.00 94.31 173 SER A O 1
ATOM 1297 N N . ARG A 1 174 ? 12.649 -3.417 -18.376 1.00 94.12 174 ARG A N 1
ATOM 1298 C CA . ARG A 1 174 ? 13.252 -2.309 -17.602 1.00 94.12 174 ARG A CA 1
ATOM 1299 C C . ARG A 1 174 ? 12.408 -1.032 -17.578 1.00 94.12 174 ARG A C 1
ATOM 1301 O O . ARG A 1 174 ? 12.720 -0.126 -16.809 1.00 94.12 174 ARG A O 1
ATOM 1308 N N . THR A 1 175 ? 11.411 -0.921 -18.448 1.00 94.88 175 THR A N 1
ATOM 1309 C CA . THR A 1 175 ? 10.510 0.232 -18.520 1.00 94.88 175 THR A CA 1
ATOM 1310 C C . THR A 1 175 ? 9.134 -0.071 -17.940 1.00 94.88 175 THR A C 1
ATOM 1312 O O . THR A 1 175 ? 8.311 0.825 -17.937 1.00 94.88 175 THR A O 1
ATOM 1315 N N . GLY A 1 176 ? 8.897 -1.288 -17.437 1.00 96.50 176 GLY A N 1
ATOM 1316 C CA . GLY A 1 176 ? 7.593 -1.744 -16.957 1.00 96.50 176 GLY A CA 1
ATOM 1317 C C . GLY A 1 176 ? 7.002 -2.868 -17.812 1.00 96.50 176 GLY A C 1
ATOM 1318 O O . GLY A 1 176 ? 7.712 -3.501 -18.609 1.00 96.50 176 GLY A O 1
ATOM 1319 N N . GLY A 1 177 ? 5.723 -3.164 -17.593 1.00 96.31 177 GLY A N 1
ATOM 1320 C CA . GLY A 1 177 ? 4.990 -4.279 -18.202 1.00 96.31 177 GLY A CA 1
ATOM 1321 C C . GLY A 1 177 ? 4.177 -3.904 -19.443 1.00 96.31 177 GLY A C 1
ATOM 1322 O O . GLY A 1 177 ? 3.770 -4.788 -20.197 1.00 96.31 177 GLY A O 1
ATOM 1323 N N . GLY A 1 178 ? 3.977 -2.607 -19.685 1.00 96.00 178 GLY A N 1
ATOM 1324 C CA . GLY A 1 178 ? 3.176 -2.089 -20.785 1.00 96.00 178 GLY A CA 1
ATOM 1325 C C . GLY A 1 178 ? 1.678 -2.367 -20.634 1.00 96.00 178 GLY A C 1
ATOM 1326 O O . GLY A 1 178 ? 1.188 -2.851 -19.613 1.00 96.00 178 GLY A O 1
ATOM 1327 N N . THR A 1 179 ? 0.929 -2.047 -21.688 1.00 95.75 179 THR A N 1
ATOM 1328 C CA . THR A 1 179 ? -0.543 -2.123 -21.719 1.00 95.75 179 THR A CA 1
ATOM 1329 C C . THR A 1 179 ? -1.084 -3.508 -22.079 1.00 95.75 179 THR A C 1
ATOM 1331 O O . THR A 1 179 ? -2.288 -3.732 -22.027 1.00 95.75 179 THR A O 1
ATOM 1334 N N . THR A 1 180 ? -0.223 -4.442 -22.494 1.00 96.88 180 THR A N 1
ATOM 1335 C CA . THR A 1 180 ? -0.661 -5.782 -22.904 1.00 96.88 180 THR A CA 1
ATOM 1336 C C . THR A 1 180 ? -0.908 -6.650 -21.678 1.00 96.88 180 THR A C 1
ATOM 1338 O O . THR A 1 180 ? 0.014 -6.896 -20.903 1.00 96.88 180 THR A O 1
ATOM 1341 N N . LEU A 1 181 ? -2.133 -7.145 -21.531 1.00 98.19 181 LEU A N 1
ATOM 1342 C CA . LEU A 1 181 ? -2.511 -8.075 -20.471 1.00 98.19 181 LEU A CA 1
ATOM 1343 C C . LEU A 1 181 ? -2.252 -9.527 -20.886 1.00 98.19 181 LEU A C 1
ATOM 1345 O O . LEU A 1 181 ? -2.173 -9.850 -22.075 1.00 98.19 181 LEU A O 1
ATOM 1349 N N . VAL A 1 182 ? -2.147 -10.410 -19.894 1.00 98.50 182 VAL A N 1
ATOM 1350 C CA . VAL A 1 182 ? -2.398 -11.843 -20.111 1.00 98.50 182 VAL A CA 1
ATOM 1351 C C . VAL A 1 182 ? -3.863 -12.067 -20.521 1.00 98.50 182 VAL A C 1
ATOM 1353 O O . VAL A 1 182 ? -4.696 -11.167 -20.408 1.00 98.50 182 VAL A O 1
ATOM 1356 N N . ASP A 1 183 ? -4.191 -13.254 -21.033 1.00 98.25 183 ASP A N 1
ATOM 1357 C CA . ASP A 1 183 ? -5.572 -13.561 -21.417 1.00 98.25 183 ASP A CA 1
ATOM 1358 C C . ASP A 1 183 ? -6.543 -13.566 -20.219 1.00 98.25 183 ASP A C 1
ATOM 1360 O O . ASP A 1 183 ? -6.156 -13.673 -19.052 1.00 98.25 183 ASP A O 1
ATOM 1364 N N . ALA A 1 184 ? -7.838 -13.441 -20.519 1.00 98.19 184 ALA A N 1
ATOM 1365 C CA . ALA A 1 184 ? -8.888 -13.354 -19.506 1.00 98.19 184 ALA A CA 1
ATOM 1366 C C . ALA A 1 184 ? -8.965 -14.606 -18.612 1.00 98.19 184 ALA A C 1
ATOM 1368 O O . ALA A 1 184 ? -9.276 -14.495 -17.429 1.00 98.19 184 ALA A O 1
ATOM 1369 N N . GLU A 1 185 ? -8.657 -15.789 -19.153 1.00 98.44 185 GLU A N 1
ATOM 1370 C CA . GLU A 1 185 ? -8.603 -17.032 -18.376 1.00 98.44 185 GLU A CA 1
ATOM 1371 C C . GLU A 1 185 ? -7.473 -16.982 -17.339 1.00 98.44 185 GLU A C 1
ATOM 1373 O O . GLU A 1 185 ? -7.671 -17.335 -16.176 1.00 98.44 185 GLU A O 1
ATOM 1378 N N . SER A 1 186 ? -6.306 -16.466 -17.726 1.00 98.50 186 SER A N 1
ATOM 1379 C CA . SER A 1 186 ? -5.174 -16.271 -16.825 1.00 98.50 186 SER A CA 1
ATOM 1380 C C . SER A 1 186 ? -5.468 -15.232 -15.748 1.00 98.50 186 SER A C 1
ATOM 1382 O O . SER A 1 186 ? -5.152 -15.490 -14.589 1.00 98.50 186 SER A O 1
ATOM 1384 N N . LEU A 1 187 ? -6.118 -14.110 -16.081 1.00 98.44 187 LEU A N 1
ATOM 1385 C CA . LEU A 1 187 ? -6.566 -13.135 -15.073 1.00 98.44 187 LEU A CA 1
ATOM 1386 C C . LEU A 1 187 ? -7.563 -13.761 -14.089 1.00 98.44 187 LEU A C 1
ATOM 1388 O O . LEU A 1 187 ? -7.422 -13.611 -12.876 1.00 98.44 187 LEU A O 1
ATOM 1392 N N . GLN A 1 188 ? -8.535 -14.523 -14.595 1.00 97.81 188 GLN A N 1
ATOM 1393 C CA . GLN A 1 188 ? -9.519 -15.199 -13.754 1.00 97.81 188 GLN A CA 1
ATOM 1394 C C . GLN A 1 188 ? -8.877 -16.242 -12.832 1.00 97.81 188 GLN A C 1
ATOM 1396 O O . GLN A 1 188 ? -9.290 -16.375 -11.677 1.00 97.81 188 GLN A O 1
ATOM 1401 N N . ARG A 1 189 ? -7.862 -16.961 -13.319 1.00 98.38 189 ARG A N 1
ATOM 1402 C CA . ARG A 1 189 ? -7.068 -17.891 -12.512 1.00 98.38 189 ARG A CA 1
ATOM 1403 C C . ARG A 1 189 ? -6.280 -17.162 -11.427 1.00 98.38 189 ARG A C 1
ATOM 1405 O O . ARG A 1 189 ? -6.327 -17.601 -10.288 1.00 98.38 189 ARG A O 1
ATOM 1412 N N . LEU A 1 190 ? -5.633 -16.037 -11.737 1.00 98.25 190 LEU A N 1
ATOM 1413 C CA . LEU A 1 190 ? -4.930 -15.228 -10.730 1.00 98.25 190 LEU A CA 1
ATOM 1414 C C . LEU A 1 190 ? -5.880 -14.772 -9.615 1.00 98.25 190 LEU A C 1
ATOM 1416 O O . LEU A 1 190 ? -5.512 -14.817 -8.447 1.00 98.25 190 LEU A O 1
ATOM 1420 N N . ILE A 1 191 ? -7.123 -14.414 -9.949 1.00 97.25 191 ILE A N 1
ATOM 1421 C CA . ILE A 1 191 ? -8.157 -14.112 -8.948 1.00 97.25 191 ILE A CA 1
ATOM 1422 C C . ILE A 1 191 ? -8.497 -15.345 -8.095 1.00 97.25 191 ILE A C 1
ATOM 1424 O O . ILE A 1 191 ? -8.576 -15.238 -6.876 1.00 97.25 191 ILE A O 1
ATOM 1428 N N . GLN A 1 192 ? -8.691 -16.515 -8.712 1.00 96.25 192 GLN A N 1
ATOM 1429 C CA . GLN A 1 192 ? -9.006 -17.763 -7.997 1.00 96.25 192 GLN A CA 1
ATOM 1430 C C . GLN A 1 192 ? -7.859 -18.250 -7.101 1.00 96.25 192 GLN A C 1
ATOM 1432 O O . GLN A 1 192 ? -8.106 -18.848 -6.060 1.00 96.25 192 GLN A O 1
ATOM 1437 N N . GLU A 1 193 ? -6.619 -17.987 -7.507 1.00 96.75 193 GLU A N 1
ATOM 1438 C CA . GLU A 1 193 ? -5.390 -18.271 -6.756 1.00 96.75 193 GLU A CA 1
ATOM 1439 C C . GLU A 1 193 ? -5.031 -17.141 -5.772 1.00 96.75 193 GLU A C 1
ATOM 1441 O O . GLU A 1 193 ? -3.948 -17.137 -5.181 1.00 96.75 193 GLU A O 1
ATOM 1446 N N . GLU A 1 194 ? -5.934 -16.168 -5.615 1.00 96.38 194 GLU A N 1
ATOM 1447 C CA . GLU A 1 194 ? -5.823 -15.032 -4.703 1.00 96.38 194 GLU A CA 1
ATOM 1448 C C . GLU A 1 194 ? -4.539 -14.202 -4.890 1.00 96.38 194 GLU A C 1
ATOM 1450 O O . GLU A 1 194 ? -3.969 -13.658 -3.944 1.00 96.38 194 GLU A O 1
ATOM 1455 N N . GLN A 1 195 ? -4.075 -14.100 -6.138 1.00 97.94 195 GLN A N 1
ATOM 1456 C CA . GLN A 1 195 ? -2.903 -13.330 -6.560 1.00 97.94 195 GLN A CA 1
ATOM 1457 C C . GLN A 1 195 ? -3.267 -11.863 -6.834 1.00 97.94 195 GLN A C 1
ATOM 1459 O O . GLN A 1 195 ? -3.014 -11.337 -7.916 1.00 97.94 195 GLN A O 1
ATOM 1464 N N . PHE A 1 196 ? -3.890 -11.204 -5.860 1.00 98.00 196 PHE A N 1
ATOM 1465 C CA . PHE A 1 196 ? -4.276 -9.791 -5.920 1.00 98.00 196 PHE A CA 1
ATOM 1466 C C . PHE A 1 196 ? -4.047 -9.108 -4.565 1.00 98.00 196 PHE A C 1
ATOM 1468 O O . PHE A 1 196 ? -3.899 -9.769 -3.537 1.00 98.00 196 PHE A O 1
ATOM 1475 N N . MET A 1 197 ? -4.028 -7.775 -4.560 1.00 98.25 197 MET A N 1
ATOM 1476 C CA . MET A 1 197 ? -4.043 -6.982 -3.324 1.00 98.25 197 MET A CA 1
ATOM 1477 C C . MET A 1 197 ? -5.444 -6.412 -3.109 1.00 98.25 197 MET A C 1
ATOM 1479 O O . MET A 1 197 ? -6.020 -5.856 -4.036 1.00 98.25 197 MET A O 1
ATOM 1483 N N . GLU A 1 198 ? -5.984 -6.501 -1.901 1.00 97.81 198 GLU A N 1
ATOM 1484 C CA . GLU A 1 198 ? -7.138 -5.709 -1.480 1.00 97.81 198 GLU A CA 1
ATOM 1485 C C . GLU A 1 198 ? -6.669 -4.328 -1.008 1.00 97.81 198 GLU A C 1
ATOM 1487 O O . GLU A 1 198 ? -5.679 -4.208 -0.284 1.00 97.81 198 GLU A O 1
ATOM 1492 N N . LEU A 1 199 ? -7.400 -3.283 -1.389 1.00 98.19 199 LEU A N 1
ATOM 1493 C CA . LEU A 1 199 ? -7.163 -1.909 -0.967 1.00 98.19 199 LEU A CA 1
ATOM 1494 C C . LEU A 1 199 ? -8.373 -1.393 -0.181 1.00 98.19 199 LEU A C 1
ATOM 1496 O O . LEU A 1 199 ? -9.497 -1.413 -0.680 1.00 98.19 199 LEU A O 1
ATOM 1500 N N . LEU A 1 200 ? -8.144 -0.883 1.030 1.00 98.25 200 LEU A N 1
ATOM 1501 C CA . LEU A 1 200 ? -9.113 -0.070 1.766 1.00 98.25 200 LEU A CA 1
ATOM 1502 C C . LEU A 1 200 ? -8.676 1.383 1.636 1.00 98.25 200 LEU A C 1
ATOM 1504 O O . LEU A 1 200 ? -7.728 1.824 2.290 1.00 98.25 200 LEU A O 1
ATOM 1508 N N . ARG A 1 201 ? -9.356 2.124 0.768 1.00 97.81 201 ARG A N 1
ATOM 1509 C CA . ARG A 1 201 ? -9.027 3.504 0.438 1.00 9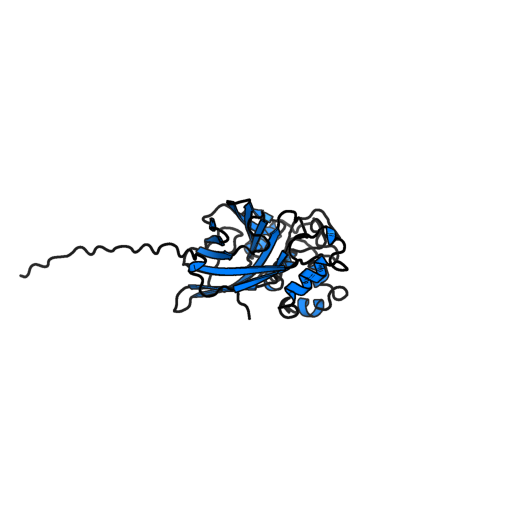7.81 201 ARG A CA 1
ATOM 1510 C C . ARG A 1 201 ? -9.970 4.447 1.171 1.00 97.81 201 ARG A C 1
ATOM 1512 O O . ARG A 1 201 ? -11.170 4.485 0.910 1.00 97.81 201 ARG A O 1
ATOM 1519 N N . VAL A 1 202 ? -9.414 5.197 2.112 1.00 98.25 202 VAL A N 1
ATOM 1520 C CA . VAL A 1 202 ? -10.124 6.142 2.966 1.00 98.25 202 VAL A CA 1
ATOM 1521 C C . VAL A 1 202 ? -9.794 7.559 2.545 1.00 98.25 202 VAL A C 1
ATOM 1523 O O . VAL A 1 202 ? -8.671 8.018 2.740 1.00 98.25 202 VAL A O 1
ATOM 1526 N N . SER A 1 203 ? -10.776 8.267 1.999 1.00 97.44 203 SER A N 1
ATOM 1527 C CA . SER A 1 203 ? -10.642 9.683 1.657 1.00 97.44 203 SER A CA 1
ATOM 1528 C C . SER A 1 203 ? -11.233 10.547 2.763 1.00 97.44 203 SER A C 1
ATOM 1530 O O . SER A 1 203 ? -12.408 10.403 3.111 1.00 97.44 203 SER A O 1
ATOM 1532 N N . VAL A 1 204 ? -10.409 11.447 3.299 1.00 97.12 204 VAL A N 1
ATOM 1533 C CA . VAL A 1 204 ? -10.776 12.446 4.303 1.00 97.12 204 VAL A CA 1
ATOM 1534 C C . VAL A 1 204 ? -10.845 13.811 3.635 1.00 97.12 204 VAL A C 1
ATOM 1536 O O . VAL A 1 204 ? -9.875 14.249 3.018 1.00 97.12 204 VAL A O 1
ATOM 1539 N N . ALA A 1 205 ? -11.995 14.470 3.769 1.00 94.69 205 ALA A N 1
ATOM 1540 C CA . ALA A 1 205 ? -12.227 15.825 3.286 1.00 94.69 205 ALA A CA 1
ATOM 1541 C C . ALA A 1 205 ? -12.943 16.645 4.366 1.00 94.69 205 ALA A C 1
ATOM 1543 O O . ALA A 1 205 ? -14.087 16.352 4.740 1.00 94.69 205 ALA A O 1
ATOM 1544 N N . GLY A 1 206 ? -12.260 17.658 4.901 1.00 90.06 206 GLY A N 1
ATOM 1545 C CA . GLY A 1 206 ? -12.722 18.398 6.076 1.00 90.06 206 GLY A CA 1
ATOM 1546 C C . GLY A 1 206 ? -12.990 17.480 7.277 1.00 90.06 206 GLY A C 1
ATOM 1547 O O . GLY A 1 206 ? -12.078 16.859 7.810 1.00 90.06 206 GLY A O 1
ATOM 1548 N N . ASN A 1 207 ? -14.249 17.397 7.719 1.00 90.25 207 ASN A N 1
ATOM 1549 C CA . ASN A 1 207 ? -14.680 16.562 8.849 1.00 90.25 207 ASN A CA 1
ATOM 1550 C C . ASN A 1 207 ? -15.404 15.273 8.426 1.00 90.25 207 ASN A C 1
ATOM 1552 O O . ASN A 1 207 ? -16.145 14.691 9.221 1.00 90.25 207 ASN A O 1
ATOM 1556 N N . LYS A 1 208 ? -15.239 14.846 7.171 1.00 95.19 208 LYS A N 1
ATOM 1557 C CA . LYS A 1 208 ? -15.870 13.640 6.629 1.00 95.19 208 LYS A CA 1
ATOM 1558 C C . LYS A 1 208 ? -14.810 12.649 6.178 1.00 95.19 208 LYS A C 1
ATOM 1560 O O . LYS A 1 208 ? -13.812 13.043 5.584 1.00 95.19 208 LYS A O 1
ATOM 1565 N N . ALA A 1 209 ? -15.080 11.371 6.413 1.00 97.69 209 ALA A N 1
ATOM 1566 C CA . ALA A 1 209 ? -14.322 10.260 5.862 1.00 97.69 209 ALA A CA 1
ATOM 1567 C C . ALA A 1 209 ? -15.254 9.367 5.037 1.00 97.69 209 ALA A C 1
ATOM 1569 O O . ALA A 1 209 ? -16.415 9.169 5.396 1.00 97.69 209 ALA A O 1
ATOM 1570 N N . THR A 1 210 ? -14.738 8.839 3.934 1.00 98.06 210 THR A N 1
ATOM 1571 C CA . THR A 1 210 ? -15.415 7.854 3.079 1.00 98.06 210 THR A CA 1
ATOM 1572 C C . THR A 1 210 ? -14.477 6.681 2.852 1.00 98.06 210 THR A C 1
ATOM 1574 O O . THR A 1 210 ? -13.265 6.880 2.833 1.00 98.06 210 THR A O 1
ATOM 1577 N N . LEU A 1 211 ? -15.025 5.473 2.735 1.00 98.31 211 LEU A N 1
ATOM 1578 C CA . LEU A 1 211 ? -14.267 4.243 2.525 1.00 98.31 211 LEU A CA 1
ATOM 1579 C C . LEU A 1 211 ? -14.701 3.607 1.211 1.00 98.31 211 LEU A C 1
ATOM 1581 O O . LEU A 1 211 ? -15.893 3.419 0.977 1.00 98.31 211 LEU A O 1
ATOM 1585 N N . GLN A 1 212 ? -13.715 3.234 0.408 1.00 97.81 212 GLN A N 1
ATOM 1586 C CA . GLN A 1 212 ? -13.872 2.446 -0.801 1.00 97.81 212 GLN A CA 1
ATOM 1587 C C . GLN A 1 212 ? -12.991 1.203 -0.691 1.00 97.81 212 GLN A C 1
ATOM 1589 O O . GLN A 1 212 ? -11.808 1.304 -0.362 1.00 97.81 212 GLN A O 1
ATOM 1594 N N . ARG A 1 213 ? -13.582 0.030 -0.931 1.00 97.62 213 ARG A N 1
ATOM 1595 C CA . ARG A 1 213 ? -12.850 -1.235 -1.027 1.00 97.62 213 ARG A CA 1
ATOM 1596 C C . ARG A 1 213 ? -12.617 -1.567 -2.491 1.00 97.62 213 ARG A C 1
ATOM 1598 O O . ARG A 1 213 ? -13.535 -1.477 -3.301 1.00 97.62 213 ARG A O 1
ATOM 1605 N N . GLU A 1 214 ? -11.392 -1.946 -2.817 1.00 98.06 214 GLU A N 1
ATOM 1606 C CA . GLU A 1 214 ? -10.959 -2.266 -4.176 1.00 98.06 214 GLU A CA 1
ATOM 1607 C C . GLU A 1 214 ? -10.090 -3.526 -4.145 1.00 98.06 214 GLU A C 1
ATOM 1609 O O . GLU A 1 214 ? -9.545 -3.885 -3.099 1.00 98.06 214 GLU A O 1
ATOM 1614 N N . TYR A 1 215 ? -9.912 -4.173 -5.291 1.00 98.12 215 TYR A N 1
ATOM 1615 C CA . TYR A 1 215 ? -8.805 -5.098 -5.501 1.00 98.12 215 TYR A CA 1
ATOM 1616 C C . TYR A 1 215 ? -7.923 -4.621 -6.650 1.00 98.12 215 TYR A C 1
ATOM 1618 O O . TYR A 1 215 ? -8.372 -3.924 -7.559 1.00 98.12 215 TYR A O 1
ATOM 1626 N N . LEU A 1 216 ? -6.650 -4.989 -6.589 1.00 98.50 216 LEU A N 1
ATOM 1627 C CA . LEU A 1 216 ? -5.619 -4.611 -7.536 1.00 98.50 216 LEU A CA 1
ATOM 1628 C C . LEU A 1 216 ? -5.008 -5.866 -8.158 1.00 98.50 216 LEU A C 1
ATOM 1630 O O . LEU A 1 216 ? -4.406 -6.678 -7.451 1.00 98.50 216 LEU A O 1
ATOM 1634 N N . LEU A 1 217 ? -5.142 -5.984 -9.482 1.00 98.31 217 LEU A N 1
ATOM 1635 C CA . LEU A 1 217 ? -4.493 -7.015 -10.293 1.00 98.31 217 LEU A CA 1
ATOM 1636 C C . LEU A 1 217 ? -3.925 -6.422 -11.586 1.00 98.31 217 LEU A C 1
ATOM 1638 O O . LEU A 1 217 ? -2.748 -6.094 -11.653 1.00 98.31 217 LEU A O 1
ATOM 1642 N N . ASP A 1 218 ? -4.737 -6.293 -12.625 1.00 97.88 218 ASP A N 1
ATOM 1643 C CA . ASP A 1 218 ? -4.378 -5.681 -13.905 1.00 97.88 218 ASP A CA 1
ATOM 1644 C C . ASP A 1 218 ? -4.540 -4.161 -13.882 1.00 97.88 218 ASP A C 1
ATOM 1646 O O . ASP A 1 218 ? -3.743 -3.454 -14.508 1.00 97.88 218 ASP A O 1
ATOM 1650 N N . GLU A 1 219 ? -5.523 -3.714 -13.106 1.00 97.19 219 GLU A N 1
ATOM 1651 C CA . GLU A 1 219 ? -5.792 -2.357 -12.652 1.00 97.19 219 GLU A CA 1
ATOM 1652 C C . GLU A 1 219 ? -6.544 -2.421 -11.307 1.00 97.19 219 GLU A C 1
ATOM 1654 O O . GLU A 1 219 ? -6.653 -3.493 -10.696 1.00 97.19 219 GLU A O 1
ATOM 1659 N N . ARG A 1 220 ? -7.027 -1.275 -10.814 1.00 97.31 220 ARG A N 1
ATOM 1660 C CA . ARG A 1 220 ? -7.899 -1.225 -9.635 1.00 97.31 220 ARG A CA 1
ATOM 1661 C C . ARG A 1 220 ? -9.345 -1.466 -10.039 1.00 97.31 220 ARG A C 1
ATOM 1663 O O . ARG A 1 220 ? -9.851 -0.806 -10.941 1.00 97.31 220 ARG A O 1
ATOM 1670 N N . HIS A 1 221 ? -10.013 -2.329 -9.292 1.00 97.62 221 HIS A N 1
ATOM 1671 C CA . HIS A 1 221 ? -11.414 -2.677 -9.482 1.00 97.62 221 HIS A CA 1
ATOM 1672 C C . HIS A 1 221 ? -12.171 -2.479 -8.177 1.00 97.62 221 HIS A C 1
ATOM 1674 O O . HIS A 1 221 ? -11.740 -2.961 -7.128 1.00 97.62 221 HIS A O 1
ATOM 1680 N N . GLU A 1 222 ? -13.306 -1.790 -8.228 1.00 97.38 222 GLU A N 1
ATOM 1681 C CA . GLU A 1 222 ? -14.155 -1.609 -7.050 1.00 97.38 222 GLU A CA 1
ATOM 1682 C C . GLU A 1 222 ? -14.751 -2.947 -6.601 1.00 97.38 222 GLU A C 1
ATOM 1684 O O . GLU A 1 222 ? -15.269 -3.727 -7.405 1.00 97.38 222 GLU A O 1
ATOM 1689 N N . LEU A 1 223 ? -14.692 -3.213 -5.296 1.00 96.25 223 LEU A N 1
ATOM 1690 C CA . LEU A 1 223 ? -15.387 -4.343 -4.697 1.00 96.25 223 LEU A CA 1
ATOM 1691 C C . LEU A 1 223 ? -16.853 -3.987 -4.456 1.00 96.25 223 LEU A C 1
ATOM 1693 O O . LEU A 1 223 ? -17.209 -2.837 -4.197 1.00 96.25 223 LEU A O 1
ATOM 1697 N N . ALA A 1 224 ? -17.715 -5.003 -4.512 1.00 93.81 224 ALA A N 1
ATOM 1698 C CA . ALA A 1 224 ? -19.117 -4.834 -4.160 1.00 93.81 224 ALA A CA 1
ATOM 1699 C C . ALA A 1 224 ? -19.252 -4.307 -2.722 1.00 93.81 224 ALA A C 1
ATOM 1701 O O . ALA A 1 224 ? -18.490 -4.694 -1.833 1.00 93.81 224 ALA A O 1
ATOM 1702 N N . ALA A 1 225 ? -20.248 -3.447 -2.504 1.00 92.19 225 ALA A N 1
ATOM 1703 C CA . ALA A 1 225 ? -20.532 -2.903 -1.185 1.00 92.19 225 ALA A CA 1
ATOM 1704 C C . ALA A 1 225 ? -20.792 -4.022 -0.163 1.00 92.19 225 ALA A C 1
ATOM 1706 O O . ALA A 1 225 ? -21.476 -5.007 -0.448 1.00 92.19 225 ALA A O 1
ATOM 1707 N N . ASP A 1 226 ? -20.270 -3.835 1.043 1.00 93.56 226 ASP A N 1
ATOM 1708 C CA . ASP A 1 226 ? -20.419 -4.743 2.171 1.00 93.56 226 ASP A CA 1
ATOM 1709 C C . ASP A 1 226 ? -20.609 -3.948 3.476 1.00 93.56 226 ASP A C 1
ATOM 1711 O O . ASP A 1 226 ? -20.896 -2.751 3.457 1.00 93.56 226 ASP A O 1
ATOM 1715 N N . ASN A 1 227 ? -20.457 -4.610 4.626 1.00 94.44 227 ASN A N 1
ATOM 1716 C CA . ASN A 1 227 ? -20.596 -3.975 5.940 1.00 94.44 227 ASN A CA 1
ATOM 1717 C C . ASN A 1 227 ? -19.326 -3.234 6.403 1.00 94.44 227 ASN A C 1
ATOM 1719 O O . ASN A 1 227 ? -19.151 -3.015 7.603 1.00 94.44 227 ASN A O 1
ATOM 1723 N N . SER A 1 228 ? -18.417 -2.873 5.493 1.00 96.75 228 SER A N 1
ATOM 1724 C CA . SER A 1 228 ? -17.241 -2.080 5.849 1.00 96.75 228 SER A CA 1
ATOM 1725 C C . SER A 1 228 ? -17.623 -0.637 6.159 1.00 96.75 228 SER A C 1
ATOM 1727 O O . SER A 1 228 ? -18.503 -0.047 5.533 1.00 96.75 228 SER A O 1
ATOM 1729 N N . THR A 1 229 ? -16.949 -0.042 7.138 1.00 97.25 229 THR A N 1
ATOM 1730 C CA . THR A 1 229 ? -17.254 1.305 7.624 1.00 97.25 229 THR A CA 1
ATOM 1731 C C . THR A 1 229 ? -15.986 2.101 7.881 1.00 97.25 229 THR A C 1
ATOM 1733 O O . THR A 1 229 ? -14.923 1.546 8.158 1.00 97.25 229 THR A O 1
ATOM 1736 N N . VAL A 1 230 ? -16.113 3.424 7.821 1.00 97.94 230 VAL A N 1
ATOM 1737 C CA . VAL A 1 230 ? -15.115 4.352 8.346 1.00 97.94 230 VAL A CA 1
ATOM 1738 C C . VAL A 1 230 ? -15.803 5.412 9.189 1.00 97.94 230 VAL A C 1
ATOM 1740 O O . VAL A 1 230 ? -16.849 5.940 8.813 1.00 97.94 230 VAL A O 1
ATOM 1743 N N . THR A 1 231 ? -15.209 5.727 10.332 1.00 96.69 231 THR A N 1
ATOM 1744 C CA . THR A 1 231 ? -15.631 6.826 11.196 1.00 96.69 231 THR A CA 1
ATOM 1745 C C . THR A 1 231 ? -14.435 7.721 11.490 1.00 96.69 231 THR A C 1
ATOM 1747 O O . THR A 1 231 ? -13.373 7.237 11.869 1.00 96.69 231 THR A O 1
ATOM 1750 N N . LEU A 1 232 ? -14.626 9.031 11.334 1.00 95.94 232 LEU A N 1
ATOM 1751 C CA . LEU A 1 232 ? -13.689 10.058 11.782 1.00 95.94 232 LEU A CA 1
ATOM 1752 C C . LEU A 1 232 ? -14.178 10.626 13.122 1.00 95.94 232 LEU A C 1
ATOM 1754 O O . LEU A 1 232 ? -15.260 11.212 13.183 1.00 95.94 232 LEU A O 1
ATOM 1758 N N . GLN A 1 233 ? -13.400 10.443 14.190 1.00 92.69 233 GLN A N 1
ATOM 1759 C CA . GLN A 1 233 ? -13.685 10.938 15.542 1.00 92.69 233 GLN A CA 1
ATOM 1760 C C . GLN A 1 233 ? -12.567 11.876 16.000 1.00 92.69 233 GLN A C 1
ATOM 1762 O O . GLN A 1 233 ? -11.521 11.444 16.472 1.00 92.69 233 GLN A O 1
ATOM 1767 N N . GLY A 1 234 ? -12.771 13.186 15.850 1.00 91.56 234 GLY A N 1
ATOM 1768 C CA . GLY A 1 234 ? -11.696 14.153 16.083 1.00 91.56 234 GLY A CA 1
ATOM 1769 C C . GLY A 1 234 ? -10.538 13.904 15.116 1.00 91.56 234 GLY A C 1
ATOM 1770 O O . GLY A 1 234 ? -10.726 14.014 13.908 1.00 91.56 234 GLY A O 1
ATOM 1771 N N . ASP A 1 235 ? -9.374 13.532 15.651 1.00 92.25 235 ASP A N 1
ATOM 1772 C CA . ASP A 1 235 ? -8.178 13.183 14.873 1.00 92.25 235 ASP A CA 1
ATOM 1773 C C . ASP A 1 235 ? -7.994 11.660 14.702 1.00 92.25 235 ASP A C 1
ATOM 1775 O O . ASP A 1 235 ? -6.909 11.203 14.358 1.00 92.25 235 ASP A O 1
ATOM 1779 N N . GLU A 1 236 ? -9.021 10.857 14.972 1.00 94.31 236 GLU A N 1
ATOM 1780 C CA . GLU A 1 236 ? -8.974 9.395 14.908 1.00 94.31 236 GLU A CA 1
ATOM 1781 C C . GLU A 1 236 ? -9.762 8.868 13.705 1.00 94.31 236 GLU A C 1
ATOM 1783 O O . GLU A 1 236 ? -10.930 9.215 13.523 1.00 94.31 236 GLU A O 1
ATOM 1788 N N . LEU A 1 237 ? -9.147 7.988 12.912 1.00 96.69 237 LEU A N 1
ATOM 1789 C CA . LEU A 1 237 ? -9.841 7.175 11.915 1.00 96.69 237 LEU A CA 1
ATOM 1790 C C . LEU A 1 237 ? -10.049 5.765 12.461 1.00 96.69 237 LEU A C 1
ATOM 1792 O O . LEU A 1 237 ? -9.084 5.085 12.800 1.00 96.69 237 LEU A O 1
ATOM 1796 N N . ILE A 1 238 ? -11.305 5.326 12.482 1.00 96.31 238 ILE A N 1
ATOM 1797 C CA . ILE A 1 238 ? -11.711 3.965 12.833 1.00 96.31 238 ILE A CA 1
ATOM 1798 C C . ILE A 1 238 ? -12.292 3.325 11.581 1.00 96.31 238 ILE A C 1
ATOM 1800 O O . ILE A 1 238 ? -13.322 3.772 11.074 1.00 96.31 238 ILE A O 1
ATOM 1804 N N . ILE A 1 239 ? -11.632 2.295 11.072 1.00 97.44 239 ILE A N 1
ATOM 1805 C CA . ILE A 1 239 ? -11.986 1.601 9.835 1.00 97.44 239 ILE A CA 1
ATOM 1806 C C . ILE A 1 239 ? -12.304 0.159 10.198 1.00 97.44 239 ILE A C 1
ATOM 1808 O O . ILE A 1 239 ? -11.498 -0.507 10.837 1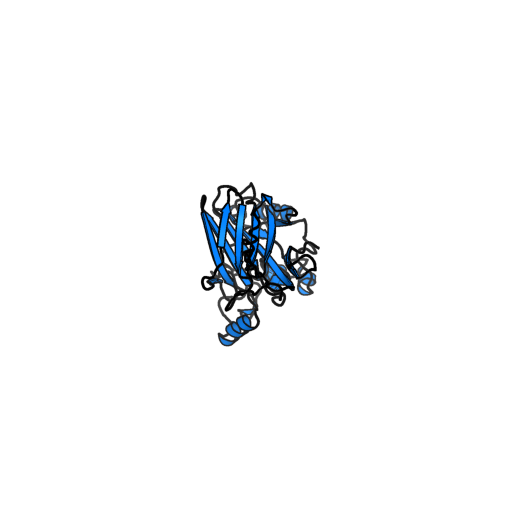.00 97.44 239 ILE A O 1
ATOM 1812 N N . SER A 1 240 ? -13.470 -0.338 9.802 1.00 96.50 240 SER A N 1
ATOM 1813 C CA . SER A 1 240 ? -13.868 -1.722 10.053 1.00 96.50 240 SER A CA 1
ATOM 1814 C C . SER A 1 240 ? -14.237 -2.410 8.751 1.00 96.50 240 SER A C 1
ATOM 1816 O O . SER A 1 240 ? -14.838 -1.787 7.876 1.00 96.50 240 SER A O 1
ATOM 1818 N N . ARG A 1 241 ? -13.889 -3.692 8.627 1.00 96.44 241 ARG A N 1
ATOM 1819 C CA . ARG A 1 241 ? -14.289 -4.544 7.501 1.00 96.44 241 ARG A CA 1
ATOM 1820 C C . ARG A 1 241 ? -14.664 -5.957 7.964 1.00 96.44 241 ARG A C 1
ATOM 1822 O O . ARG A 1 241 ? -14.062 -6.456 8.920 1.00 96.44 241 ARG A O 1
ATOM 1829 N N . PRO A 1 242 ? -15.601 -6.642 7.283 1.00 96.12 242 PRO A N 1
ATOM 1830 C CA . PRO A 1 242 ? -15.943 -8.035 7.582 1.00 96.12 242 PRO A CA 1
ATOM 1831 C C . PRO A 1 242 ? -14.732 -8.950 7.420 1.00 96.12 242 PRO A C 1
ATOM 1833 O O . PRO A 1 242 ? -14.032 -8.777 6.437 1.00 96.12 242 PRO A O 1
ATOM 1836 N N . LEU A 1 243 ? -14.482 -9.943 8.280 1.00 95.75 243 LEU A N 1
ATOM 1837 C CA . LEU A 1 243 ? -13.381 -10.912 8.112 1.00 95.75 243 LEU A CA 1
ATOM 1838 C C . LEU A 1 243 ? -13.572 -11.816 6.895 1.00 95.75 243 LEU A C 1
ATOM 1840 O O . LEU A 1 243 ? -12.607 -12.175 6.230 1.00 95.75 243 LEU A O 1
ATOM 1844 N N . ARG A 1 244 ? -14.817 -12.163 6.577 1.00 94.88 244 ARG A N 1
ATOM 1845 C CA . ARG A 1 244 ? -15.154 -12.972 5.405 1.00 94.88 244 ARG A CA 1
ATOM 1846 C C . ARG A 1 244 ? -15.618 -12.075 4.275 1.00 94.88 244 ARG A C 1
ATOM 1848 O O . ARG A 1 244 ? -16.454 -11.199 4.476 1.00 94.88 244 ARG A O 1
ATOM 1855 N N . THR A 1 245 ? -15.102 -12.337 3.091 1.00 91.50 245 THR A N 1
ATOM 1856 C CA . THR A 1 245 ? -15.371 -11.579 1.870 1.00 91.50 245 THR A CA 1
ATOM 1857 C C . THR A 1 245 ? -15.924 -12.515 0.801 1.00 91.50 245 THR A C 1
ATOM 1859 O O . THR A 1 245 ? -15.693 -13.722 0.822 1.00 91.50 245 THR A O 1
ATOM 1862 N N . SER A 1 246 ? -16.673 -11.961 -0.148 1.00 85.12 246 SER A N 1
ATOM 1863 C CA . SER A 1 246 ? -17.054 -12.653 -1.381 1.00 85.12 246 SER A CA 1
ATOM 1864 C C . SER A 1 246 ? -16.266 -12.087 -2.557 1.00 85.12 246 SER A C 1
ATOM 1866 O O . SER A 1 246 ? -16.050 -10.876 -2.614 1.00 85.12 246 SER A O 1
ATOM 1868 N N . GLY A 1 247 ? -15.908 -12.930 -3.527 1.00 89.00 247 GLY A N 1
ATOM 1869 C CA . GLY A 1 247 ? -15.153 -12.494 -4.703 1.00 89.00 247 GLY A CA 1
ATOM 1870 C C . GLY A 1 247 ? -13.703 -12.112 -4.361 1.00 89.00 247 GLY A C 1
ATOM 1871 O O . GLY A 1 247 ? -13.156 -12.658 -3.405 1.00 89.00 247 GLY A O 1
ATOM 1872 N N . PRO A 1 248 ? -13.074 -11.194 -5.118 1.00 91.88 248 PRO A N 1
ATOM 1873 C CA . PRO A 1 248 ? -11.661 -10.825 -4.969 1.00 91.88 248 PRO A CA 1
ATOM 1874 C C . PRO A 1 248 ? -11.387 -9.890 -3.771 1.00 91.88 248 PRO A C 1
ATOM 1876 O O . PRO A 1 248 ? -10.677 -8.900 -3.885 1.00 91.88 248 PRO A O 1
ATOM 1879 N N . GLY A 1 249 ? -11.966 -10.180 -2.604 1.00 94.12 249 GLY A N 1
ATOM 1880 C CA . GLY A 1 249 ? -11.568 -9.575 -1.330 1.00 94.12 249 GLY A CA 1
ATOM 1881 C C . GLY A 1 249 ? -10.819 -10.598 -0.481 1.00 94.12 249 GLY A C 1
ATOM 1882 O O . GLY A 1 249 ? -11.155 -11.779 -0.527 1.00 94.12 249 GLY A O 1
ATOM 1883 N N . ILE A 1 250 ? -9.863 -10.167 0.336 1.00 95.81 250 ILE A N 1
ATOM 1884 C CA . ILE A 1 250 ? -9.061 -11.058 1.180 1.00 95.81 250 ILE A CA 1
ATOM 1885 C C . ILE A 1 250 ? -9.882 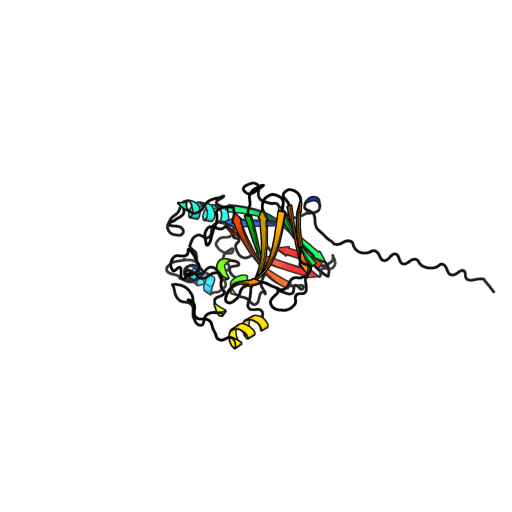-11.493 2.397 1.00 95.81 250 ILE A C 1
ATOM 1887 O O . ILE A 1 250 ? -10.229 -10.683 3.264 1.00 95.81 250 ILE A O 1
ATOM 1891 N N . SER A 1 251 ? -10.183 -12.787 2.490 1.00 96.00 251 SER A N 1
ATOM 1892 C CA . SER A 1 251 ? -10.776 -13.358 3.700 1.00 96.00 251 SER A CA 1
ATOM 1893 C C . SER A 1 251 ? -9.703 -13.553 4.769 1.00 96.00 251 SER A C 1
ATOM 1895 O O . SER A 1 251 ? -8.659 -14.146 4.522 1.00 96.00 251 SER A O 1
ATOM 1897 N N . LEU A 1 252 ? -9.969 -13.043 5.967 1.00 95.81 252 LEU A N 1
ATOM 1898 C CA . LEU A 1 252 ? -9.050 -13.065 7.095 1.00 95.81 252 LEU A CA 1
ATOM 1899 C C . LEU A 1 252 ? -9.400 -14.215 8.036 1.00 95.81 252 LEU A C 1
ATOM 1901 O O . LEU A 1 252 ? -10.542 -14.371 8.474 1.00 95.81 252 LEU A O 1
ATOM 1905 N N . GLN A 1 253 ? -8.382 -14.995 8.360 1.00 94.19 253 GLN A N 1
ATOM 1906 C CA . GLN A 1 253 ? -8.399 -16.105 9.307 1.00 94.19 253 GLN A CA 1
ATOM 1907 C C . GLN A 1 253 ? -7.099 -16.057 10.121 1.00 94.19 253 GLN A C 1
ATOM 1909 O O . GLN A 1 253 ? -6.208 -15.295 9.751 1.00 94.19 253 GLN A O 1
ATOM 1914 N N . PRO A 1 254 ? -6.942 -16.835 11.204 1.00 95.19 254 PRO A N 1
ATOM 1915 C CA . PRO A 1 254 ? -5.659 -16.919 11.894 1.00 95.19 254 PRO A CA 1
ATOM 1916 C C . PRO A 1 254 ? -4.529 -17.238 10.915 1.00 95.19 254 PRO A C 1
ATOM 1918 O O . PRO A 1 254 ? -4.627 -18.176 10.121 1.00 95.19 254 PRO A O 1
ATOM 1921 N N . GLY A 1 255 ? -3.477 -16.430 10.945 1.00 95.44 255 GLY A N 1
ATOM 1922 C CA . GLY A 1 255 ? -2.440 -16.434 9.928 1.00 95.44 255 GLY A CA 1
ATOM 1923 C C . GLY A 1 255 ? -1.826 -15.058 9.727 1.00 95.44 255 GLY A C 1
ATOM 1924 O O . GLY A 1 255 ? -2.066 -14.124 10.494 1.00 95.44 255 GLY A O 1
ATOM 1925 N N . LYS A 1 256 ? -1.008 -14.963 8.685 1.00 96.38 256 LYS A N 1
ATOM 1926 C CA . LYS A 1 256 ? -0.196 -13.795 8.378 1.00 96.38 256 LYS A CA 1
ATOM 1927 C C . LYS A 1 256 ? -0.622 -13.192 7.044 1.00 96.38 256 LYS A C 1
ATOM 1929 O O . LYS A 1 256 ? -0.781 -13.918 6.064 1.00 96.38 256 LYS A O 1
ATOM 1934 N N . PHE A 1 257 ? -0.789 -11.875 7.010 1.00 97.38 257 PHE A N 1
ATOM 1935 C CA . PHE A 1 257 ? -1.238 -11.151 5.823 1.00 97.38 257 PHE A CA 1
ATOM 1936 C C . PHE A 1 257 ? -0.306 -9.976 5.546 1.00 97.38 257 PHE A C 1
ATOM 1938 O O . PHE A 1 257 ? -0.255 -9.058 6.369 1.00 97.38 257 PHE A O 1
ATOM 1945 N N . PRO A 1 258 ? 0.385 -9.954 4.394 1.00 97.50 258 PRO A N 1
ATOM 1946 C CA . PRO A 1 258 ? 1.147 -8.788 3.988 1.00 97.50 258 PRO A CA 1
ATOM 1947 C C . PRO A 1 258 ? 0.278 -7.532 3.992 1.00 97.50 258 PRO A C 1
ATOM 1949 O O . PRO A 1 258 ? -0.813 -7.502 3.411 1.00 97.50 258 PRO A O 1
ATOM 1952 N N . MET A 1 259 ? 0.781 -6.496 4.650 1.00 97.19 259 MET A N 1
ATOM 1953 C CA . MET A 1 259 ? 0.114 -5.223 4.850 1.00 97.19 259 MET A CA 1
ATOM 1954 C C . MET A 1 259 ? 1.066 -4.067 4.558 1.00 97.19 259 MET A C 1
ATOM 1956 O O . MET A 1 259 ? 2.238 -4.091 4.923 1.00 97.19 259 MET A O 1
ATOM 1960 N N . ALA A 1 260 ? 0.562 -3.027 3.903 1.00 97.19 260 ALA A N 1
ATOM 1961 C CA . ALA A 1 260 ? 1.304 -1.787 3.709 1.00 97.19 260 ALA A CA 1
ATOM 1962 C C . ALA A 1 260 ? 0.352 -0.593 3.637 1.00 97.19 260 ALA A C 1
ATOM 1964 O O . ALA A 1 260 ? -0.862 -0.750 3.493 1.00 97.19 260 ALA A O 1
ATOM 1965 N N . PHE A 1 261 ? 0.910 0.606 3.739 1.00 97.94 261 PHE A N 1
ATOM 1966 C CA . PHE A 1 261 ? 0.153 1.841 3.870 1.00 97.94 261 PHE A CA 1
ATOM 1967 C C . PHE A 1 261 ? 0.636 2.860 2.850 1.00 97.94 261 PHE A C 1
ATOM 1969 O O . PHE A 1 261 ? 1.835 2.990 2.615 1.00 97.94 261 PHE A O 1
ATOM 1976 N N . ALA A 1 262 ? -0.291 3.632 2.291 1.00 97.19 262 ALA A N 1
ATOM 1977 C CA . ALA A 1 262 ? 0.028 4.790 1.469 1.00 97.19 262 ALA A CA 1
ATOM 1978 C C . ALA A 1 262 ? -0.812 6.001 1.878 1.00 97.19 262 ALA A C 1
ATOM 1980 O O . ALA A 1 262 ? -1.992 5.858 2.200 1.00 97.19 262 ALA A O 1
ATOM 1981 N N . ILE A 1 263 ? -0.216 7.194 1.844 1.00 97.19 263 ILE A N 1
ATOM 1982 C CA . ILE A 1 263 ? -0.910 8.461 2.091 1.00 97.19 263 ILE A CA 1
ATOM 1983 C C . ILE A 1 263 ? -0.653 9.429 0.944 1.00 97.19 263 ILE A C 1
ATOM 1985 O O . ILE A 1 263 ? 0.479 9.857 0.711 1.00 97.19 263 ILE A O 1
ATOM 1989 N N . HIS A 1 264 ? -1.740 9.844 0.301 1.00 94.69 264 HIS A N 1
ATOM 1990 C CA . HIS A 1 264 ? -1.776 11.011 -0.574 1.00 94.69 264 HIS A CA 1
ATOM 1991 C C . HIS A 1 264 ? -2.292 12.204 0.232 1.00 94.69 264 HIS A C 1
ATOM 1993 O O . HIS A 1 264 ? -3.467 12.246 0.588 1.00 94.69 264 HIS A O 1
ATOM 1999 N N . THR A 1 265 ? -1.437 13.176 0.545 1.00 91.19 265 THR A N 1
ATOM 2000 C CA . THR A 1 265 ? -1.856 14.457 1.139 1.00 91.19 265 THR A CA 1
ATOM 2001 C C . THR A 1 265 ? -2.448 15.393 0.087 1.00 91.19 265 THR A C 1
ATOM 2003 O O . THR A 1 265 ? -2.200 15.220 -1.106 1.00 91.19 265 THR A O 1
ATOM 2006 N N . ASN A 1 266 ? -3.193 16.420 0.501 1.00 81.31 266 ASN A N 1
ATOM 2007 C CA . ASN A 1 266 ? -3.706 17.438 -0.418 1.00 81.31 266 ASN A CA 1
ATOM 2008 C C . ASN A 1 266 ? -2.606 17.979 -1.358 1.00 81.31 266 ASN A C 1
ATOM 2010 O O . ASN A 1 266 ? -1.550 18.407 -0.891 1.00 81.31 266 ASN A O 1
ATOM 2014 N N . GLY A 1 267 ? -2.859 17.935 -2.669 1.00 69.81 267 GLY A N 1
ATOM 2015 C CA . GLY A 1 267 ? -1.917 18.343 -3.717 1.00 69.81 267 GLY A CA 1
ATOM 2016 C C . GLY A 1 267 ? -0.905 17.278 -4.154 1.00 69.81 267 GLY A C 1
ATOM 2017 O O . GLY A 1 267 ? -0.178 17.516 -5.114 1.00 69.81 267 GLY A O 1
ATOM 2018 N N . SER A 1 268 ? -0.856 16.110 -3.502 1.00 78.94 268 SER A N 1
ATOM 2019 C CA . SER A 1 268 ? -0.078 14.972 -4.004 1.00 78.94 268 SER A CA 1
ATOM 2020 C C . SER A 1 268 ? -0.871 14.163 -5.025 1.00 78.94 268 SER A C 1
ATOM 2022 O O . SER A 1 268 ? -1.989 13.720 -4.765 1.00 78.94 268 SER A O 1
ATOM 2024 N N . GLU A 1 269 ? -0.262 13.921 -6.182 1.00 75.25 269 GLU A N 1
ATOM 2025 C CA . GLU A 1 269 ? -0.815 13.069 -7.232 1.00 75.25 269 GLU A CA 1
ATOM 2026 C C . GLU A 1 269 ? 0.234 12.074 -7.733 1.00 75.25 269 GLU A C 1
ATOM 2028 O O . GLU A 1 269 ? 1.445 12.288 -7.618 1.00 75.25 269 GLU A O 1
ATOM 2033 N N . GLY A 1 270 ? -0.240 10.960 -8.296 1.00 84.56 270 GLY A N 1
ATOM 2034 C CA . GLY A 1 270 ? 0.621 9.937 -8.883 1.00 84.56 270 GLY A CA 1
ATOM 2035 C C . GLY A 1 270 ? 1.675 9.436 -7.893 1.00 84.56 270 GLY A C 1
ATOM 2036 O O . GLY A 1 270 ? 1.344 8.950 -6.809 1.00 84.56 270 GLY A O 1
ATOM 2037 N N . ARG A 1 271 ? 2.954 9.553 -8.265 1.00 86.94 271 ARG A N 1
ATOM 2038 C CA . ARG A 1 271 ? 4.097 9.070 -7.472 1.00 86.94 271 ARG A CA 1
ATOM 2039 C C . ARG A 1 271 ? 4.442 9.915 -6.238 1.00 86.94 271 ARG A C 1
ATOM 2041 O O . ARG A 1 271 ? 5.165 9.427 -5.380 1.00 86.94 271 ARG A O 1
ATOM 2048 N N . HIS A 1 272 ? 3.912 11.132 -6.106 1.00 91.44 272 HIS A N 1
ATOM 2049 C CA . HIS A 1 272 ? 4.295 12.079 -5.046 1.00 91.44 272 HIS A CA 1
ATOM 2050 C C . HIS A 1 272 ? 3.599 11.812 -3.700 1.00 91.44 272 HIS A C 1
ATOM 2052 O O . HIS A 1 272 ? 3.146 12.737 -3.040 1.00 91.44 272 HIS A O 1
ATOM 2058 N N . HIS A 1 273 ? 3.498 10.551 -3.284 1.00 94.56 273 HIS A N 1
ATOM 2059 C CA . HIS A 1 273 ? 2.815 10.125 -2.059 1.00 94.56 273 HIS A CA 1
ATOM 2060 C C . HIS A 1 273 ? 3.785 9.466 -1.085 1.00 94.56 273 HIS A C 1
ATOM 2062 O O . HIS A 1 273 ? 4.909 9.128 -1.460 1.00 94.56 273 HIS A O 1
ATOM 2068 N N . LEU A 1 274 ? 3.352 9.301 0.162 1.00 96.56 274 LEU A N 1
ATOM 2069 C CA . LEU A 1 274 ? 4.104 8.547 1.155 1.00 96.56 274 LEU A CA 1
ATOM 2070 C C . LEU A 1 274 ? 3.665 7.085 1.130 1.00 96.56 274 LEU A C 1
ATOM 2072 O O . LEU A 1 274 ? 2.473 6.808 0.994 1.00 96.56 274 LEU A O 1
ATOM 2076 N N . VAL A 1 275 ? 4.609 6.165 1.298 1.00 96.88 275 VAL A N 1
ATOM 2077 C CA . VAL A 1 275 ? 4.360 4.724 1.432 1.00 96.88 275 VAL A CA 1
ATOM 2078 C C . VAL A 1 275 ? 5.119 4.166 2.628 1.00 96.88 275 VAL A C 1
ATOM 2080 O O . VAL A 1 275 ? 6.165 4.696 2.997 1.00 96.88 275 VAL A O 1
ATOM 2083 N N . SER A 1 276 ? 4.606 3.098 3.226 1.00 97.12 276 SER A N 1
ATOM 2084 C CA . SER A 1 276 ? 5.359 2.273 4.167 1.00 97.12 276 SER A CA 1
ATOM 2085 C C . SER A 1 276 ? 6.093 1.151 3.433 1.00 97.12 276 SER A C 1
ATOM 2087 O O . SER A 1 276 ? 5.676 0.725 2.352 1.00 97.12 276 SER A O 1
ATOM 2089 N N . PHE A 1 277 ? 7.123 0.595 4.068 1.00 95.50 277 PHE A N 1
ATOM 2090 C CA . PHE A 1 277 ? 7.588 -0.751 3.727 1.00 95.50 277 PHE A CA 1
ATOM 2091 C C . PHE A 1 277 ? 6.522 -1.824 4.010 1.00 95.50 277 PHE A C 1
ATOM 2093 O O . PHE A 1 277 ? 5.428 -1.525 4.504 1.00 95.50 277 PHE A O 1
ATOM 2100 N N . GLU A 1 278 ? 6.845 -3.074 3.677 1.00 93.56 278 GLU A N 1
ATOM 2101 C CA . GLU A 1 278 ? 6.068 -4.256 4.039 1.00 93.56 278 GLU A CA 1
ATOM 2102 C C . GLU A 1 278 ? 5.972 -4.448 5.557 1.00 93.56 278 GLU A C 1
ATOM 2104 O O . GLU A 1 278 ? 6.964 -4.402 6.273 1.00 93.56 278 GLU A O 1
ATOM 2109 N N . TYR A 1 279 ? 4.762 -4.688 6.043 1.00 95.56 279 TYR A N 1
ATOM 2110 C CA . TYR A 1 279 ? 4.477 -5.232 7.364 1.00 95.56 279 TYR A CA 1
ATOM 2111 C C . TYR A 1 279 ? 3.685 -6.523 7.183 1.00 95.56 279 TYR A C 1
ATOM 2113 O O . TYR A 1 279 ? 3.109 -6.765 6.124 1.00 95.56 279 TYR A O 1
ATOM 2121 N N . ASP A 1 280 ? 3.593 -7.319 8.237 1.00 95.62 280 ASP A N 1
ATOM 2122 C CA . ASP A 1 280 ? 2.711 -8.477 8.277 1.00 95.62 280 ASP A CA 1
ATOM 2123 C C . ASP A 1 280 ? 1.641 -8.244 9.348 1.00 95.62 280 ASP A C 1
ATOM 2125 O O . ASP A 1 280 ? 1.962 -8.057 10.517 1.00 95.62 280 ASP A O 1
ATOM 2129 N N . LEU A 1 281 ? 0.361 -8.250 8.975 1.00 96.81 281 LEU A N 1
ATOM 2130 C CA . LEU A 1 281 ? -0.730 -8.357 9.940 1.00 96.81 281 LEU A CA 1
ATOM 2131 C C . LEU A 1 281 ? -0.804 -9.811 10.408 1.00 96.81 281 LEU A C 1
ATOM 2133 O O . LEU A 1 281 ? -1.178 -10.699 9.639 1.00 96.81 281 LEU A O 1
ATOM 2137 N N . LEU A 1 282 ? -0.477 -10.042 11.674 1.00 96.31 282 LEU A N 1
ATOM 2138 C CA . LEU A 1 282 ? -0.602 -11.338 12.319 1.00 96.31 282 LEU A CA 1
ATOM 2139 C C . LEU A 1 282 ? -1.943 -11.426 13.049 1.00 96.31 282 LEU A C 1
ATOM 2141 O O . LEU A 1 282 ? -2.230 -10.632 13.947 1.00 96.31 282 LEU A O 1
ATOM 2145 N N . ILE A 1 283 ? -2.745 -12.423 12.678 1.00 94.81 283 ILE A N 1
ATOM 2146 C CA . ILE A 1 283 ? -3.997 -12.783 13.341 1.00 94.81 283 ILE A CA 1
ATOM 2147 C C . ILE A 1 283 ? -3.792 -14.107 14.073 1.00 94.81 283 ILE A C 1
ATOM 2149 O O . ILE A 1 283 ? -3.362 -15.092 13.472 1.00 94.81 283 ILE A O 1
ATOM 2153 N N . THR A 1 284 ? -4.116 -14.156 15.363 1.00 92.38 284 THR A N 1
ATOM 2154 C CA . THR A 1 284 ? -3.986 -15.375 16.177 1.00 92.38 284 THR A CA 1
ATOM 2155 C C . THR A 1 284 ? -5.279 -15.696 16.906 1.00 92.38 284 THR A C 1
ATOM 2157 O O . THR A 1 284 ? -5.983 -14.786 17.333 1.00 92.38 284 THR A O 1
ATOM 2160 N N . ASP A 1 285 ? -5.541 -16.988 17.103 1.00 86.12 285 ASP A N 1
ATOM 2161 C CA . ASP A 1 285 ? -6.561 -17.499 18.022 1.00 86.12 285 ASP A CA 1
ATOM 2162 C C . ASP A 1 285 ? -5.849 -18.028 19.275 1.00 86.12 285 ASP A C 1
ATOM 2164 O O . ASP A 1 285 ? -5.494 -19.205 19.360 1.00 86.12 285 ASP A O 1
ATOM 2168 N N . ALA A 1 286 ? -5.551 -17.141 20.227 1.00 74.31 286 ALA A N 1
ATOM 2169 C CA . ALA A 1 286 ? -4.877 -17.502 21.476 1.00 74.31 286 ALA A CA 1
ATOM 2170 C C . ALA A 1 286 ? -5.887 -17.808 22.598 1.00 74.31 286 ALA A C 1
ATOM 2172 O O . ALA A 1 286 ? -7.060 -17.445 22.516 1.00 74.31 286 ALA A O 1
ATOM 2173 N N . GLU A 1 287 ? -5.429 -18.415 23.701 1.00 62.34 287 GLU A N 1
ATOM 2174 C CA . GLU A 1 287 ? -6.267 -18.691 24.887 1.00 62.34 287 GLU A CA 1
ATOM 2175 C C . GLU A 1 287 ? -6.902 -17.419 25.498 1.00 62.34 287 GLU A C 1
ATOM 2177 O O . GLU A 1 287 ? -7.887 -17.508 26.227 1.00 62.34 287 GLU A O 1
ATOM 2182 N N . GLY A 1 288 ? -6.384 -16.229 25.161 1.00 68.19 288 GLY A N 1
ATOM 2183 C CA . GLY A 1 288 ? -6.943 -14.918 25.518 1.00 68.19 288 GLY A CA 1
ATOM 2184 C C . GLY A 1 288 ? -8.001 -14.359 24.552 1.00 68.19 288 GLY A C 1
ATOM 2185 O O . GLY A 1 288 ? -8.460 -13.237 24.757 1.00 68.19 288 GLY A O 1
ATOM 2186 N N . GLY A 1 289 ? -8.389 -15.114 23.520 1.00 78.50 289 GLY A N 1
ATOM 2187 C CA . GLY A 1 289 ? -9.265 -14.668 22.433 1.00 78.50 289 GLY A CA 1
ATOM 2188 C C . GLY A 1 289 ? -8.497 -14.283 21.161 1.00 78.50 289 GLY A C 1
ATOM 2189 O O . GLY A 1 289 ? -7.261 -14.272 21.160 1.00 78.50 289 GLY A O 1
ATOM 2190 N N . PRO A 1 290 ? -9.216 -13.992 20.061 1.0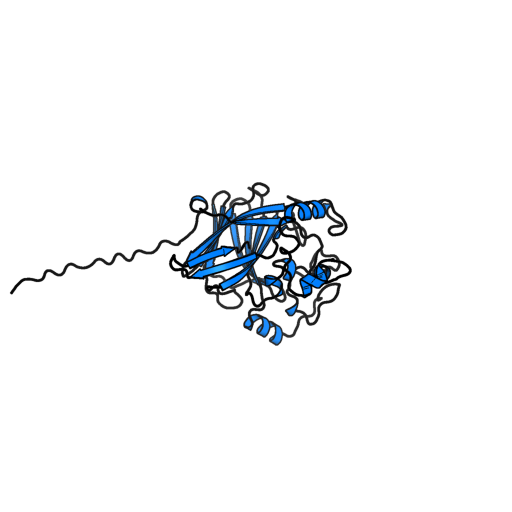0 86.00 290 PRO A N 1
ATOM 2191 C CA . PRO A 1 290 ? -8.584 -13.616 18.809 1.00 86.00 290 PRO A CA 1
ATOM 2192 C C . PRO A 1 290 ? -7.873 -12.265 18.956 1.00 86.00 290 PRO A C 1
ATOM 2194 O O . PRO A 1 290 ? -8.402 -11.337 19.572 1.00 86.00 290 PRO A O 1
ATOM 2197 N N . SER A 1 291 ? -6.681 -12.144 18.375 1.00 90.38 291 SER A N 1
ATOM 2198 C CA . SER A 1 291 ? -5.910 -10.897 18.359 1.00 90.38 291 SER A CA 1
ATOM 2199 C C . SER A 1 291 ? -5.399 -10.585 16.958 1.00 90.38 291 SER A C 1
ATOM 2201 O O . SER A 1 291 ? -5.226 -11.487 16.140 1.00 90.38 291 SER A O 1
ATOM 2203 N N . ALA A 1 292 ? -5.173 -9.303 16.687 1.00 92.94 292 ALA A N 1
ATOM 2204 C CA . ALA A 1 292 ? -4.602 -8.812 15.443 1.00 92.94 292 ALA A CA 1
ATOM 2205 C C . ALA A 1 292 ? -3.579 -7.722 15.775 1.00 92.94 292 ALA A C 1
ATOM 2207 O O . ALA A 1 292 ? -3.856 -6.870 16.616 1.00 92.94 292 ALA A O 1
ATOM 2208 N N . HIS A 1 293 ? -2.403 -7.771 15.158 1.00 93.38 293 HIS A N 1
ATOM 2209 C CA . HIS A 1 293 ? -1.352 -6.762 15.307 1.00 93.38 293 HIS A CA 1
ATOM 2210 C C . HIS A 1 293 ? -0.362 -6.862 14.143 1.00 93.38 293 HIS A C 1
ATOM 2212 O O . HIS A 1 293 ? -0.259 -7.904 13.500 1.00 93.38 293 HIS A O 1
ATOM 2218 N N . LEU A 1 294 ? 0.382 -5.793 13.871 1.00 94.38 294 LEU A N 1
ATOM 2219 C CA . LEU A 1 294 ? 1.520 -5.854 12.957 1.00 94.38 294 LEU A CA 1
ATOM 2220 C C . LEU A 1 294 ? 2.664 -6.628 13.613 1.00 94.38 294 LEU A C 1
ATOM 2222 O O . LEU A 1 294 ? 3.046 -6.343 14.746 1.00 94.38 294 LEU A O 1
ATOM 2226 N N . GLN A 1 295 ? 3.247 -7.582 12.914 1.00 87.69 295 GLN A N 1
ATOM 2227 C CA . GLN A 1 295 ? 4.504 -8.172 13.328 1.00 87.69 295 GLN A CA 1
ATOM 2228 C C . GLN A 1 295 ? 5.618 -7.161 13.035 1.00 87.69 295 GLN A C 1
ATOM 2230 O O . GLN A 1 295 ? 5.791 -6.743 11.889 1.00 87.69 295 GLN A O 1
ATOM 2235 N N . THR A 1 296 ? 6.322 -6.709 14.075 1.00 68.31 296 THR A N 1
ATOM 2236 C CA . THR A 1 296 ? 7.385 -5.702 13.929 1.00 68.31 296 THR A CA 1
ATOM 2237 C C . THR A 1 296 ? 8.794 -6.279 13.959 1.00 68.31 296 THR A C 1
ATOM 2239 O O . THR A 1 296 ? 9.677 -5.578 13.477 1.00 68.31 296 THR A O 1
ATOM 2242 N N . GLU A 1 297 ? 8.984 -7.520 14.430 1.00 56.91 297 GLU A N 1
ATOM 2243 C CA . GLU A 1 297 ? 10.200 -8.358 14.345 1.00 56.91 297 GLU A CA 1
ATOM 2244 C C . GLU A 1 297 ? 9.823 -9.849 14.473 1.00 56.91 297 GLU A C 1
ATOM 2246 O O . GLU A 1 297 ? 8.795 -10.147 15.134 1.00 56.91 297 GLU A O 1
#

Sequence (297 aa):
MPFLKTHPSWLTALVLAANVITWSAVTQAQEVTLFHPGQSAWEWILTPSDHEGAKKFRQGTLCRDCQGGEEAEMGAGIMAGSPLEPDAANTSGPAHLVLSTAFAINPETLTFTTQIPAAIKGKDFTLTLMLANESLKEAARAGCWGACHRDNKGMPADAGLEKYLPASRPKLSRTGGGTTLVDAESLQRLIQEEQFMELLRVSVAGNKATLQREYLLDERHELAADNSTVTLQGDELIISRPLRTSGPGISLQPGKFPMAFAIHTNGSEGRHHLVSFEYDLLITDAEGGPSAHLQTE

Radius of gyration: 21.47 Å; chains: 1; bounding box: 69×55×70 Å

Foldseek 3Di:
DDDDDDDDPPPPPPPPPPPQDDPVNDPDWDKFKWFFQAQCAPLQCCDCVRDVCNVVLVVQAAPCNPCPPCRQVNLVVVLVDPDRHPPSVLFDFHRMFMWTWFWDDDQWKIKIKTFATPRQAQFKKKKKKKKADCVQSLLVRWNPNQFGFQCDPPHVLPPPDHTAGQQQAPDADSNGRDLDGDDPVSVVVCQVVRNKMWMWMWIDDRQDIDTWIWIHHSHTGTDDDDPWDWHDDRRMIMTMDTQDDPGNDHRDDQDKIKIKMKMDTPSDDTSSIIIGTIWIWGWDQDPVGIHTDTDPD

Secondary structure (DSSP, 8-state):
----------------------GGG-SS-EEEEEE--TT--HHHHT-TTT-TTHHHHHTT--SHHHHTT-HHHHHHHHHH-SSS-TTGGG--S-SEEEEEEEEEE-SSEEEEEEEPPGGGTTS-EEEEEEEE-TT-HHHHHHGGGGG--TTBTTSTT--SB----GGGSS--BTTB--SPPPPHHHHHHHHHTT-SEEEEEEEEETTEEEEEEEEESSSEEEPPP-S-EEEEETTEEEEEEESS-SSSS----SEEEEEEEEEEETT--TT-SEE---EEEEEEEETTEEEEEEE--

pLDDT: mean 89.71, std 14.58, range [35.56, 98.5]